Protein AF-A0A392MHX5-F1 (afdb_monomer)

Secondary structure (DSSP, 8-state):
----GGGTT---B-HHHH--TT--HHHHHHHHHHHHHTTT-SSSBPS-GGGGG--HHHHTHHHIIIIIIIIHHHHHHHHHHHHHHS---SS---SS-HHHHHHHHHHHHHHHHHHHHHHHHHHHHHHHS-TTTSHHHHHHHHHHSPPHHHHHHHHHHHHHHHHTT-HHHHHHHHHHHHHHHHHHHHHHHHHHHHHHHHHHHHHHHHHHHH--S-----TT---S--HHHHHHHHHHHHHHHHT------HHHHHHHHHHHHHHHT-TTSHHHHHHHHHHHHHHHSPP---------

Mean predicted aligned error: 12.17 Å

Structure (mmCIF, N/CA/C/O backbone):
data_AF-A0A392MHX5-F1
#
_entry.id   AF-A0A392MHX5-F1
#
loop_
_atom_site.group_PDB
_atom_site.id
_atom_site.type_symbol
_atom_site.label_atom_id
_atom_site.label_alt_id
_atom_site.label_comp_id
_atom_site.label_asym_id
_atom_site.label_entity_id
_atom_site.label_seq_id
_atom_site.pdbx_PDB_ins_code
_atom_site.Cartn_x
_atom_site.Cartn_y
_atom_site.Cartn_z
_atom_site.occupancy
_atom_site.B_iso_or_equiv
_atom_site.auth_seq_id
_atom_site.auth_comp_id
_atom_site.auth_asym_id
_atom_site.auth_atom_id
_atom_site.pdbx_PDB_model_num
ATOM 1 N N . GLY A 1 1 ? -2.468 -10.310 40.133 1.00 30.50 1 GLY A N 1
ATOM 2 C CA . GLY A 1 1 ? -1.639 -9.880 38.990 1.00 30.50 1 GLY A CA 1
ATOM 3 C C . GLY A 1 1 ? -2.484 -9.503 37.786 1.00 30.50 1 GLY A C 1
ATOM 4 O O . GLY A 1 1 ? -2.334 -10.107 36.738 1.00 30.50 1 GLY A O 1
ATOM 5 N N . LEU A 1 2 ? -3.347 -8.498 37.926 1.00 27.22 2 LEU A N 1
ATOM 6 C CA . LEU A 1 2 ? -4.253 -8.000 36.887 1.00 27.22 2 LEU A CA 1
ATOM 7 C C . LEU A 1 2 ? -4.206 -6.476 36.972 1.00 27.22 2 LEU A C 1
ATOM 9 O O . LEU A 1 2 ? -4.881 -5.934 37.829 1.00 27.22 2 LEU A O 1
ATOM 13 N N . LEU A 1 3 ? -3.332 -5.809 36.209 1.00 25.38 3 LEU A N 1
ATOM 14 C CA . LEU A 1 3 ? -3.319 -4.335 36.067 1.00 25.38 3 LEU A CA 1
ATOM 15 C C . LEU A 1 3 ? -2.379 -3.831 34.943 1.00 25.38 3 LEU A C 1
ATOM 17 O O . LEU A 1 3 ? -1.903 -2.700 34.974 1.00 25.38 3 LEU A O 1
ATOM 21 N N . THR A 1 4 ? -2.081 -4.642 33.921 1.00 27.50 4 THR A N 1
ATOM 22 C CA . THR A 1 4 ? -1.146 -4.251 32.838 1.00 27.50 4 THR A CA 1
ATOM 23 C C . THR A 1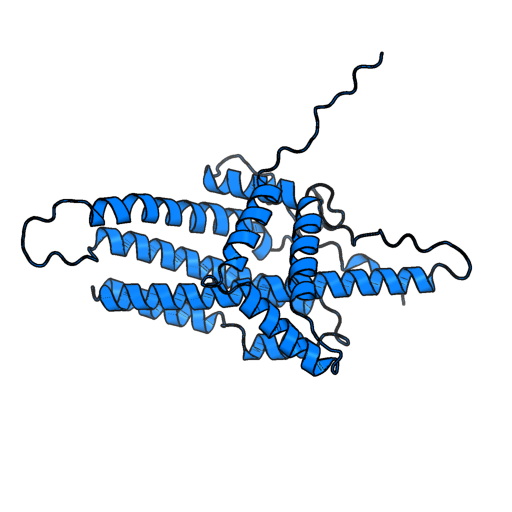 4 ? -1.797 -4.032 31.470 1.00 27.50 4 THR A C 1
ATOM 25 O O . THR A 1 4 ? -1.107 -3.678 30.514 1.00 27.50 4 THR A O 1
ATOM 28 N N . TRP A 1 5 ? -3.118 -4.168 31.353 1.00 32.34 5 TRP A N 1
ATOM 29 C CA . TRP A 1 5 ? -3.789 -4.193 30.051 1.00 32.34 5 TRP A CA 1
ATOM 30 C C . TRP A 1 5 ? -4.060 -2.846 29.345 1.00 32.34 5 TRP A C 1
ATOM 32 O O . TRP A 1 5 ? -4.065 -2.867 28.114 1.00 32.34 5 TRP A O 1
ATOM 42 N N . PRO A 1 6 ? -4.142 -1.655 29.984 1.00 28.89 6 PRO A N 1
ATOM 43 C CA . PRO A 1 6 ? -4.382 -0.428 29.216 1.00 28.89 6 PRO A CA 1
ATOM 44 C C . PRO A 1 6 ? -3.118 0.117 28.522 1.00 28.89 6 PRO A C 1
ATOM 46 O O . PRO A 1 6 ? -3.170 1.135 27.837 1.00 28.89 6 PRO A O 1
ATOM 49 N N . ARG A 1 7 ? -1.951 -0.534 28.667 1.00 31.14 7 ARG A N 1
ATOM 50 C CA . ARG A 1 7 ? -0.684 -0.038 28.094 1.00 31.14 7 ARG A CA 1
ATOM 51 C C . ARG A 1 7 ? -0.388 -0.513 26.666 1.00 31.14 7 ARG A C 1
ATOM 53 O O . ARG A 1 7 ? 0.523 0.036 26.057 1.00 31.14 7 ARG A O 1
ATOM 60 N N . ARG A 1 8 ? -1.126 -1.485 26.113 1.00 37.94 8 ARG A N 1
ATOM 61 C CA . ARG A 1 8 ? -0.806 -2.085 24.798 1.00 37.94 8 ARG A CA 1
ATOM 62 C C . ARG A 1 8 ? -1.340 -1.335 23.570 1.00 37.94 8 ARG A C 1
ATOM 64 O O . ARG A 1 8 ? -0.911 -1.654 22.470 1.00 37.94 8 ARG A O 1
ATOM 71 N N . PHE A 1 9 ? -2.196 -0.325 23.738 1.00 37.03 9 PHE A N 1
ATOM 72 C CA . PHE A 1 9 ? -2.794 0.414 22.612 1.00 37.03 9 PHE A CA 1
ATOM 73 C C . PHE A 1 9 ? -2.135 1.770 22.290 1.00 37.03 9 PHE A C 1
ATOM 75 O O . PHE A 1 9 ? -2.575 2.455 21.372 1.00 37.03 9 PHE A O 1
ATOM 82 N N . ARG A 1 10 ? -1.064 2.174 22.991 1.00 42.72 10 ARG A N 1
ATOM 83 C CA . ARG A 1 10 ? -0.258 3.340 22.577 1.00 42.72 10 ARG A CA 1
ATOM 84 C C . ARG A 1 10 ? 0.764 2.889 21.545 1.00 42.72 10 ARG A C 1
ATOM 86 O O . ARG A 1 10 ? 1.750 2.260 21.920 1.00 42.72 10 ARG A O 1
ATOM 93 N N . VAL A 1 11 ? 0.533 3.166 20.263 1.00 55.00 11 VAL A N 1
ATOM 94 C CA . VAL A 1 11 ? 1.430 2.678 19.210 1.00 55.00 11 VAL A CA 1
ATOM 95 C C . VAL A 1 11 ? 1.673 3.746 18.152 1.00 55.00 11 VAL A C 1
ATOM 97 O O . VAL A 1 11 ? 0.734 4.291 17.581 1.00 55.00 11 VAL A O 1
ATOM 100 N N . ALA A 1 12 ? 2.969 3.922 17.880 1.00 58.69 12 ALA A N 1
ATOM 101 C CA . ALA A 1 12 ? 3.628 4.667 16.811 1.00 58.69 12 ALA A CA 1
ATOM 102 C C . ALA A 1 12 ? 4.244 6.005 17.248 1.00 58.69 12 ALA A C 1
ATOM 104 O O . ALA A 1 12 ? 3.551 6.970 17.578 1.00 58.69 12 ALA A O 1
ATOM 105 N N . ASP A 1 13 ? 5.580 6.037 17.209 1.00 61.81 13 ASP A N 1
ATOM 106 C CA . ASP A 1 13 ? 6.353 7.272 17.164 1.00 61.81 13 ASP A CA 1
ATOM 107 C C . ASP A 1 13 ? 6.148 7.924 15.791 1.00 61.81 13 ASP A C 1
ATOM 109 O O . ASP A 1 13 ? 6.357 7.300 14.751 1.00 61.81 13 ASP A O 1
ATOM 113 N N . VAL A 1 14 ? 5.701 9.176 15.803 1.00 64.75 14 VAL A N 1
ATOM 114 C CA . VAL A 1 14 ? 5.417 9.977 14.606 1.00 64.75 14 VAL A CA 1
ATOM 115 C C . VAL A 1 14 ? 6.404 11.123 14.437 1.00 64.75 14 VAL A C 1
ATOM 117 O O . VAL A 1 14 ? 6.155 12.015 13.627 1.00 64.75 14 VAL A O 1
ATOM 120 N N . THR A 1 15 ? 7.490 11.140 15.215 1.00 68.38 15 THR A N 1
ATOM 121 C CA . THR A 1 15 ? 8.519 12.189 15.174 1.00 68.38 15 THR A CA 1
ATOM 122 C C . THR A 1 15 ? 9.009 12.407 13.750 1.00 68.38 15 THR A C 1
ATOM 124 O O . THR A 1 15 ? 9.141 13.550 13.317 1.00 68.38 15 THR A O 1
ATOM 127 N N . ASP A 1 16 ? 9.124 11.321 12.982 1.00 67.81 16 ASP A N 1
ATOM 128 C CA . ASP A 1 16 ? 9.460 11.355 11.567 1.00 67.81 16 ASP A CA 1
ATOM 129 C C . ASP A 1 16 ? 8.552 12.300 10.773 1.00 67.81 16 ASP A C 1
ATOM 131 O O . ASP A 1 16 ? 9.035 13.094 9.985 1.00 67.81 16 ASP A O 1
ATOM 135 N N . PHE A 1 17 ? 7.248 12.370 11.039 1.00 73.94 17 PHE A N 1
ATOM 136 C CA . PHE A 1 17 ? 6.361 13.283 10.307 1.00 73.94 17 PHE A CA 1
ATOM 137 C C . PHE A 1 17 ? 6.678 14.753 10.598 1.00 73.94 17 PHE A C 1
ATOM 139 O O . PHE A 1 17 ? 6.384 15.624 9.783 1.00 73.94 17 PHE A O 1
ATOM 146 N N . TYR A 1 18 ? 7.273 15.061 11.748 1.00 66.62 18 TYR A N 1
ATOM 147 C CA . TYR A 1 18 ? 7.578 16.426 12.168 1.00 66.62 18 TYR A CA 1
ATOM 148 C C . TYR A 1 18 ? 8.952 16.926 11.719 1.00 66.62 18 TYR A C 1
ATOM 150 O O . TYR A 1 18 ? 9.144 18.139 11.718 1.00 66.62 18 TYR A O 1
ATOM 158 N N . LEU A 1 19 ? 9.836 16.043 11.252 1.00 64.94 19 LEU A N 1
ATOM 159 C CA . LEU A 1 19 ? 11.127 16.412 10.672 1.00 64.94 19 LEU A CA 1
ATOM 160 C C . LEU A 1 19 ? 10.938 17.001 9.263 1.00 64.94 19 LEU A C 1
ATOM 162 O O . LEU A 1 19 ? 10.301 16.387 8.401 1.00 64.94 19 LEU A O 1
ATOM 166 N N . THR A 1 20 ? 11.464 18.207 9.036 1.00 61.56 20 THR A N 1
ATOM 167 C CA . THR A 1 20 ? 11.392 18.923 7.744 1.00 61.56 20 THR A CA 1
ATOM 168 C C . THR A 1 20 ? 12.753 19.237 7.144 1.00 61.56 20 THR A C 1
ATOM 170 O O . THR A 1 20 ? 12.862 19.373 5.927 1.00 61.56 20 THR A O 1
ATOM 173 N N . ASP A 1 21 ? 13.787 19.332 7.971 1.00 53.12 21 ASP A N 1
ATOM 174 C CA . ASP A 1 21 ? 15.109 19.753 7.529 1.00 53.12 21 ASP A CA 1
ATOM 175 C C . ASP A 1 21 ? 15.759 18.566 6.803 1.00 53.12 21 ASP A C 1
ATOM 177 O O . ASP A 1 21 ? 15.853 17.486 7.381 1.00 53.12 21 ASP A O 1
ATOM 181 N N . SER A 1 22 ? 16.151 18.747 5.532 1.00 61.12 22 SER A N 1
ATOM 182 C CA . SER A 1 22 ? 16.725 17.758 4.581 1.00 61.12 22 SER A CA 1
ATOM 183 C C . SER A 1 22 ? 15.783 16.897 3.717 1.00 61.12 22 SER A C 1
ATOM 185 O O . SER A 1 22 ? 16.266 16.034 2.988 1.00 61.12 22 SER A O 1
ATOM 187 N N . ARG A 1 23 ? 14.466 17.142 3.709 1.00 73.12 23 ARG A N 1
ATOM 188 C CA . ARG A 1 23 ? 13.509 16.306 2.949 1.00 73.12 23 ARG A CA 1
ATOM 189 C C . ARG A 1 23 ? 13.112 16.841 1.583 1.00 73.12 23 ARG A C 1
ATOM 191 O O . ARG A 1 23 ? 13.046 18.054 1.377 1.00 73.12 23 ARG A O 1
ATOM 198 N N . SER A 1 24 ? 12.758 15.929 0.674 1.00 80.56 24 SER A N 1
ATOM 199 C CA . SER A 1 24 ? 12.209 16.304 -0.633 1.00 80.56 24 SER A CA 1
ATOM 200 C C . SER A 1 24 ? 10.820 16.944 -0.505 1.00 80.56 24 SER A C 1
ATOM 202 O O . SER A 1 24 ? 10.101 16.761 0.484 1.00 80.56 24 SER A O 1
ATOM 204 N N . LYS A 1 25 ? 10.395 17.696 -1.529 1.00 85.19 25 LYS A N 1
ATOM 205 C CA . LYS A 1 25 ? 9.062 18.326 -1.565 1.00 85.19 25 LYS A CA 1
ATOM 206 C C . LYS A 1 25 ? 7.946 17.282 -1.436 1.00 85.19 25 LYS A C 1
ATOM 208 O O . LYS A 1 25 ? 6.921 17.530 -0.799 1.00 85.19 25 LYS A O 1
ATOM 213 N N . GLU A 1 26 ? 8.142 16.118 -2.040 1.00 87.81 26 GLU A N 1
ATOM 214 C CA . GLU A 1 26 ? 7.234 14.979 -2.021 1.00 87.81 26 GLU A CA 1
ATOM 215 C C . GLU A 1 26 ? 7.124 14.379 -0.616 1.00 87.81 26 GLU A C 1
ATOM 217 O O . GLU A 1 26 ? 6.011 14.135 -0.146 1.00 87.81 26 GLU A O 1
ATOM 222 N N . GLU A 1 27 ? 8.251 14.201 0.074 1.00 84.50 27 GLU A N 1
ATOM 223 C CA . GLU A 1 27 ? 8.299 13.741 1.464 1.00 84.50 27 GLU A CA 1
ATOM 224 C C . GLU A 1 27 ? 7.620 14.730 2.416 1.00 84.50 27 GLU A C 1
ATOM 226 O O . GLU A 1 27 ? 6.772 14.333 3.217 1.00 84.50 27 GLU A O 1
ATOM 231 N N . VAL A 1 28 ? 7.903 16.031 2.282 1.00 84.81 28 VAL A N 1
ATOM 232 C CA . VAL A 1 28 ? 7.230 17.085 3.062 1.00 84.81 28 VAL A CA 1
ATOM 233 C C . VAL A 1 28 ? 5.715 17.050 2.837 1.00 84.81 28 VAL A C 1
ATOM 235 O O . VAL A 1 28 ? 4.941 17.164 3.791 1.00 84.81 28 VAL A O 1
ATOM 238 N N . GLY A 1 29 ? 5.276 16.837 1.592 1.00 85.12 29 GLY A N 1
ATOM 239 C CA . GLY A 1 29 ? 3.862 16.674 1.255 1.00 85.12 29 GLY A CA 1
ATOM 240 C C . GLY A 1 29 ? 3.220 15.471 1.952 1.00 85.12 29 GLY A C 1
ATOM 241 O O . GLY A 1 29 ? 2.156 15.605 2.557 1.00 85.12 29 GLY A O 1
ATOM 242 N N . VAL A 1 30 ? 3.875 14.305 1.929 1.00 86.00 30 VAL A N 1
ATOM 243 C CA . VAL A 1 30 ? 3.393 13.100 2.629 1.00 86.00 30 VAL A CA 1
ATOM 244 C C . VAL A 1 30 ? 3.328 13.320 4.136 1.00 86.00 30 VAL A C 1
ATOM 246 O O . VAL A 1 30 ? 2.301 13.030 4.752 1.00 86.00 30 VAL A O 1
ATOM 249 N N . ALA A 1 31 ? 4.376 13.888 4.726 1.00 85.06 31 ALA A N 1
ATOM 250 C CA . ALA A 1 31 ? 4.422 14.199 6.147 1.00 85.06 31 ALA A CA 1
ATOM 251 C C . ALA A 1 31 ? 3.285 15.153 6.560 1.00 85.06 31 ALA A C 1
ATOM 253 O O . ALA A 1 31 ? 2.642 14.951 7.594 1.00 85.06 31 ALA A O 1
ATOM 254 N N . ALA A 1 32 ? 2.971 16.157 5.733 1.00 85.06 32 ALA A N 1
ATOM 255 C CA . ALA A 1 32 ? 1.848 17.064 5.963 1.00 85.06 32 ALA A CA 1
ATOM 256 C C . ALA A 1 32 ? 0.492 16.336 5.948 1.00 85.06 32 ALA A C 1
ATOM 258 O O . ALA A 1 32 ? -0.339 16.573 6.832 1.00 85.06 32 ALA A O 1
ATOM 259 N N . TYR A 1 33 ? 0.274 15.411 5.006 1.00 87.81 33 TYR A N 1
ATOM 260 C CA . TYR A 1 33 ? -0.939 14.589 4.997 1.00 87.81 33 TYR A CA 1
ATOM 261 C C . TYR A 1 33 ? -1.035 13.702 6.242 1.00 87.81 33 TYR A C 1
ATOM 263 O O . TYR A 1 33 ? -2.089 13.669 6.876 1.00 87.81 33 TYR A O 1
ATOM 271 N N . MET A 1 34 ? 0.060 13.055 6.653 1.00 87.06 34 MET A N 1
ATOM 272 C CA . MET A 1 34 ? 0.083 12.210 7.854 1.00 87.06 34 MET A CA 1
ATOM 273 C C . MET A 1 34 ? -0.230 13.009 9.127 1.00 87.06 34 MET A C 1
ATOM 275 O O . MET A 1 34 ? -1.070 12.587 9.925 1.00 87.06 34 MET A O 1
ATOM 279 N N . LYS A 1 35 ? 0.340 14.215 9.283 1.00 85.25 35 LYS A N 1
ATOM 280 C CA . LYS A 1 35 ? -0.001 15.132 10.392 1.00 85.25 35 LYS A CA 1
ATOM 281 C C . LYS A 1 35 ? -1.490 15.440 10.445 1.00 85.25 35 LYS A C 1
ATOM 283 O O . LYS A 1 35 ? -2.076 15.486 11.524 1.00 85.25 35 LYS A O 1
ATOM 288 N N . LYS A 1 36 ? -2.101 15.679 9.286 1.00 86.75 36 LYS A N 1
ATOM 289 C CA . LYS A 1 36 ? -3.520 16.015 9.197 1.00 86.75 36 LYS A CA 1
ATOM 290 C C . LYS A 1 36 ? -4.412 14.816 9.506 1.00 86.75 36 LYS A C 1
ATOM 292 O O . LYS A 1 36 ? -5.393 14.962 10.233 1.00 86.75 36 LYS A O 1
ATOM 297 N N . LEU A 1 37 ? -4.056 13.636 9.001 1.00 87.25 37 LEU A N 1
ATOM 298 C CA . LEU A 1 37 ? -4.772 12.391 9.274 1.00 87.25 37 LEU A CA 1
ATOM 299 C C . LEU A 1 37 ? -4.792 12.070 10.770 1.00 87.25 37 LEU A C 1
ATOM 301 O O . LEU A 1 37 ? -5.848 11.756 11.317 1.00 87.25 37 LEU A O 1
ATOM 305 N N . LEU A 1 38 ? -3.643 12.224 11.427 1.00 85.31 38 LEU A N 1
ATOM 306 C CA . LEU A 1 38 ? -3.435 11.893 12.837 1.00 85.31 38 LEU A CA 1
ATOM 307 C C . LEU A 1 38 ? -3.711 13.059 13.796 1.00 85.31 38 LEU A C 1
ATOM 309 O O . LEU A 1 38 ? -3.481 12.941 15.002 1.00 85.31 38 LEU A O 1
ATOM 313 N N . ASN A 1 39 ? -4.210 14.187 13.290 1.00 84.94 39 ASN A N 1
ATOM 314 C CA . ASN A 1 39 ? -4.496 15.354 14.111 1.00 84.94 39 ASN A CA 1
ATOM 315 C C . ASN A 1 39 ? -5.494 15.006 15.229 1.00 84.94 39 ASN A C 1
ATOM 317 O O . ASN A 1 39 ? -6.545 14.430 14.958 1.00 84.94 39 ASN A O 1
ATOM 321 N N . ASN A 1 40 ? -5.174 15.388 16.468 1.00 82.81 40 ASN A N 1
ATOM 322 C CA . ASN A 1 40 ? -5.923 15.064 17.692 1.00 82.81 40 ASN A CA 1
ATOM 323 C C . ASN A 1 40 ? -6.032 13.565 18.044 1.00 82.81 40 ASN A C 1
ATOM 325 O O . ASN A 1 40 ? -6.815 13.212 18.925 1.00 82.81 40 ASN A O 1
ATOM 329 N N . SER A 1 41 ? -5.239 12.693 17.413 1.00 80.88 41 SER A N 1
ATOM 330 C CA . SER A 1 41 ? -5.166 11.283 17.806 1.00 80.88 41 SER A CA 1
ATOM 331 C C . SER A 1 41 ? -4.586 11.142 19.216 1.00 80.88 41 SER A C 1
ATOM 333 O O . SER A 1 41 ? -3.547 11.726 19.528 1.00 80.88 41 SER A O 1
ATOM 335 N N . LYS A 1 42 ? -5.244 10.341 20.056 1.00 76.12 42 LYS A N 1
ATOM 336 C CA . LYS A 1 42 ? -4.775 9.937 21.393 1.00 76.12 42 LYS A CA 1
ATOM 337 C C . LYS A 1 42 ? -3.912 8.672 21.352 1.00 76.12 42 LYS A C 1
ATOM 339 O O . LYS A 1 42 ? -3.280 8.338 22.349 1.00 76.12 42 LYS A O 1
ATOM 344 N N . LEU A 1 43 ? -3.897 7.974 20.215 1.00 71.31 43 LEU A N 1
ATOM 345 C CA . LEU A 1 43 ? -3.129 6.741 20.009 1.00 71.31 43 LEU A CA 1
ATOM 346 C C . LEU A 1 43 ? -1.665 7.010 19.626 1.00 71.31 43 LEU A C 1
ATOM 348 O O . LEU A 1 43 ? -0.839 6.103 19.669 1.00 71.31 43 LEU A O 1
ATOM 352 N N . VAL A 1 44 ? -1.348 8.261 19.284 1.00 66.56 44 VAL A N 1
ATOM 353 C CA . VAL A 1 44 ? -0.030 8.707 18.829 1.00 66.56 44 VAL A CA 1
ATOM 354 C C . VAL A 1 44 ? 0.776 9.273 19.996 1.00 66.56 44 VAL A C 1
ATOM 356 O O . VAL A 1 44 ? 0.293 10.138 20.729 1.00 66.56 44 VAL A O 1
ATOM 359 N N . VAL A 1 45 ? 2.030 8.841 20.138 1.00 62.31 45 VAL A N 1
ATOM 360 C CA . VAL A 1 45 ? 2.959 9.404 21.126 1.00 62.31 45 VAL A CA 1
ATOM 361 C C . VAL A 1 45 ? 3.762 10.526 20.468 1.00 62.31 45 VAL A C 1
ATOM 363 O O . VAL A 1 45 ? 4.404 10.319 19.442 1.00 62.31 45 VAL A O 1
ATOM 366 N N . LYS A 1 46 ? 3.723 11.729 21.053 1.00 55.16 46 LYS A N 1
ATOM 367 C CA . LYS A 1 46 ? 4.547 12.873 20.635 1.00 55.16 46 LYS A CA 1
ATOM 368 C C . LYS A 1 46 ? 5.715 13.022 21.609 1.00 55.16 46 LYS A C 1
ATOM 370 O O . LYS A 1 46 ? 5.465 13.140 22.803 1.00 55.16 46 LYS A O 1
ATOM 375 N N . ASN A 1 47 ? 6.948 13.040 21.100 1.00 51.88 47 ASN A N 1
ATOM 376 C CA . ASN A 1 47 ? 8.169 13.426 21.821 1.00 51.88 47 ASN A CA 1
ATOM 377 C C . ASN A 1 47 ? 8.313 12.815 23.234 1.00 51.88 47 ASN A C 1
ATOM 379 O O . ASN A 1 47 ? 8.273 13.538 24.227 1.00 51.88 47 ASN A O 1
ATOM 383 N N . SER A 1 48 ? 8.500 11.497 23.346 1.00 42.50 48 SER A N 1
ATOM 384 C CA . SER A 1 48 ? 8.799 10.856 24.641 1.00 42.50 48 SER A CA 1
ATOM 385 C C . SER A 1 48 ? 10.119 10.083 24.594 1.00 42.50 48 SER A C 1
ATOM 387 O O . SER A 1 48 ? 10.452 9.521 23.558 1.00 42.50 48 SER A O 1
ATOM 389 N N . CYS A 1 49 ? 10.838 9.977 25.718 1.00 38.59 49 CYS A N 1
ATOM 390 C CA . CYS A 1 49 ? 11.979 9.053 25.867 1.00 38.59 49 CYS A CA 1
ATOM 391 C C . CYS A 1 49 ? 11.604 7.571 25.619 1.00 38.59 49 CYS A C 1
ATOM 393 O O . CYS A 1 49 ? 12.477 6.741 25.365 1.00 38.59 49 CYS A O 1
ATOM 395 N N . GLU A 1 50 ? 10.309 7.227 25.652 1.00 40.72 50 GLU A N 1
ATOM 396 C CA . GLU A 1 50 ? 9.779 5.904 25.286 1.00 40.72 50 GLU A CA 1
ATOM 397 C C . GLU A 1 50 ? 9.721 5.686 23.755 1.00 40.72 50 GLU A C 1
ATOM 399 O O . GLU A 1 50 ? 9.488 4.565 23.302 1.00 40.72 50 GLU A O 1
ATOM 404 N N . ALA A 1 51 ? 10.011 6.720 22.948 1.00 44.41 51 ALA A N 1
ATOM 405 C CA . ALA A 1 51 ? 10.173 6.650 21.489 1.00 44.41 51 ALA A CA 1
ATOM 406 C C . ALA A 1 51 ? 11.387 5.813 21.038 1.00 44.41 51 ALA A C 1
ATOM 408 O O . ALA A 1 51 ? 11.531 5.509 19.859 1.00 44.41 51 ALA A O 1
ATOM 409 N N . SER A 1 52 ? 12.231 5.355 21.969 1.00 40.72 52 SER A N 1
ATOM 410 C CA . SER A 1 52 ? 13.380 4.476 21.691 1.00 40.72 52 SER A CA 1
ATOM 411 C C . SER A 1 52 ? 13.012 3.081 21.149 1.00 40.72 52 SER A C 1
ATOM 413 O O . SER A 1 52 ? 13.898 2.295 20.822 1.00 40.72 52 SER A O 1
ATOM 415 N N . LYS A 1 53 ? 11.715 2.771 21.000 1.00 47.88 53 LYS A N 1
ATOM 416 C CA . LYS A 1 53 ? 11.197 1.614 20.244 1.00 47.88 53 LYS A CA 1
ATOM 417 C C . LYS A 1 53 ? 10.307 2.043 19.071 1.00 47.88 53 LYS A C 1
ATOM 419 O O . LYS A 1 53 ? 9.272 1.419 18.823 1.00 47.88 53 LYS A O 1
ATOM 424 N N . ALA A 1 54 ? 10.672 3.125 18.384 1.00 52.56 54 ALA A N 1
ATOM 425 C CA . ALA A 1 54 ? 10.016 3.542 17.154 1.00 52.56 54 ALA A CA 1
ATOM 426 C C . ALA A 1 54 ? 9.969 2.369 16.164 1.00 52.56 54 ALA A C 1
ATOM 428 O O . ALA A 1 54 ? 10.966 1.695 15.900 1.00 52.56 54 ALA A O 1
ATOM 429 N N . ASP A 1 55 ? 8.775 2.084 15.658 1.00 62.41 55 ASP A N 1
ATOM 430 C CA . ASP A 1 55 ? 8.594 1.049 14.656 1.00 62.41 55 ASP A CA 1
ATOM 431 C C . ASP A 1 55 ? 9.195 1.532 13.332 1.00 62.41 55 ASP A C 1
ATOM 433 O O . ASP A 1 55 ? 8.654 2.444 12.704 1.00 62.41 55 ASP A O 1
ATOM 437 N N . ALA A 1 56 ? 10.298 0.917 12.898 1.00 63.19 56 ALA A N 1
ATOM 438 C CA . ALA A 1 56 ? 10.962 1.239 11.634 1.00 63.19 56 ALA A CA 1
ATOM 439 C C . ALA A 1 56 ? 9.996 1.217 10.430 1.00 63.19 56 ALA A C 1
ATOM 441 O O . ALA A 1 56 ? 10.174 1.961 9.468 1.00 63.19 56 ALA A O 1
ATOM 442 N N . THR A 1 57 ? 8.924 0.421 10.497 1.00 63.91 57 THR A N 1
ATOM 443 C CA . THR A 1 57 ? 7.907 0.341 9.437 1.00 63.91 57 THR A CA 1
ATOM 444 C C . THR A 1 57 ? 6.991 1.569 9.370 1.00 63.91 57 THR A C 1
ATOM 446 O O . THR A 1 57 ? 6.418 1.846 8.311 1.00 63.91 57 THR A O 1
ATOM 449 N N . VAL A 1 58 ? 6.872 2.317 10.475 1.00 65.69 58 VAL A N 1
ATOM 450 C CA . VAL A 1 58 ? 6.158 3.600 10.563 1.00 65.69 58 VAL A CA 1
ATOM 451 C C . VAL A 1 58 ? 7.077 4.757 10.177 1.00 65.69 58 VAL A C 1
ATOM 453 O O . VAL A 1 58 ? 6.648 5.641 9.437 1.00 65.69 58 VAL A O 1
ATOM 456 N N . LEU A 1 59 ? 8.342 4.726 10.611 1.00 65.62 59 LEU A N 1
ATOM 457 C CA . LEU A 1 59 ? 9.342 5.739 10.245 1.00 65.62 59 LEU A CA 1
ATOM 458 C C . LEU A 1 59 ? 9.526 5.825 8.721 1.00 65.62 59 LEU A C 1
ATOM 460 O O . LEU A 1 59 ? 9.590 6.910 8.159 1.00 65.62 59 LEU A O 1
ATOM 464 N N . ASN A 1 60 ? 9.485 4.689 8.022 1.00 75.06 60 ASN A N 1
ATOM 465 C CA . ASN A 1 60 ? 9.677 4.660 6.571 1.00 75.06 60 ASN A CA 1
ATOM 466 C C . ASN A 1 60 ? 8.463 5.138 5.753 1.00 75.06 60 ASN A C 1
ATOM 468 O O . ASN A 1 60 ? 8.545 5.179 4.526 1.00 75.06 60 ASN A O 1
ATOM 472 N N . ILE A 1 61 ? 7.329 5.495 6.372 1.00 80.38 61 ILE A N 1
ATOM 473 C CA . ILE A 1 61 ? 6.118 5.896 5.634 1.00 80.38 61 ILE A CA 1
ATOM 474 C C . ILE A 1 61 ? 6.380 7.130 4.766 1.00 80.38 61 ILE A C 1
ATOM 476 O O . ILE A 1 61 ? 5.957 7.142 3.607 1.00 80.38 61 ILE A O 1
ATOM 480 N N . VAL A 1 62 ? 7.069 8.142 5.306 1.00 80.06 62 VAL A N 1
ATOM 481 C CA . VAL A 1 62 ? 7.337 9.395 4.585 1.00 80.06 62 VAL A CA 1
ATOM 482 C C . VAL A 1 62 ? 8.239 9.143 3.387 1.00 80.06 62 VAL A C 1
ATOM 484 O O . VAL A 1 62 ? 7.874 9.517 2.275 1.00 80.06 62 VAL A O 1
ATOM 487 N N . THR A 1 63 ? 9.355 8.447 3.586 1.00 79.94 63 THR A N 1
ATOM 488 C CA . THR A 1 63 ? 10.311 8.155 2.514 1.00 79.94 63 THR A CA 1
ATOM 489 C C . THR A 1 63 ? 9.728 7.207 1.464 1.00 79.94 63 THR A C 1
ATOM 491 O O . THR A 1 63 ? 9.807 7.492 0.268 1.00 79.94 63 THR A O 1
ATOM 494 N N . ALA A 1 64 ? 9.042 6.131 1.869 1.00 77.44 64 ALA A N 1
ATOM 495 C CA . ALA A 1 64 ? 8.442 5.182 0.927 1.00 77.44 64 ALA A CA 1
ATOM 496 C C . ALA A 1 64 ? 7.335 5.825 0.068 1.00 77.44 64 ALA A C 1
ATOM 498 O O . ALA A 1 64 ? 7.275 5.615 -1.140 1.00 77.44 64 ALA A O 1
ATOM 499 N N . HIS A 1 65 ? 6.456 6.647 0.648 1.00 80.81 65 HIS A N 1
ATOM 500 C CA . HIS A 1 65 ? 5.363 7.251 -0.127 1.00 80.81 65 HIS A CA 1
ATOM 501 C C . HIS A 1 65 ? 5.771 8.555 -0.829 1.00 80.81 65 HIS A C 1
ATOM 503 O O . HIS A 1 65 ? 5.227 8.877 -1.886 1.00 80.81 65 HIS A O 1
ATOM 509 N N . GLY A 1 66 ? 6.694 9.322 -0.246 1.00 78.94 66 GLY A N 1
ATOM 510 C CA . GLY A 1 66 ? 7.168 10.599 -0.772 1.00 78.94 66 GLY A CA 1
ATOM 511 C C . GLY A 1 66 ? 8.203 10.396 -1.869 1.00 78.94 66 GLY A C 1
ATOM 512 O O . GLY A 1 66 ? 7.887 10.540 -3.050 1.00 78.94 66 GLY A O 1
ATOM 513 N N . MET A 1 67 ? 9.419 10.028 -1.467 1.00 73.06 67 MET A N 1
ATOM 514 C CA . MET A 1 67 ? 10.556 9.846 -2.371 1.00 73.06 67 MET A CA 1
ATOM 515 C C . MET A 1 67 ? 10.340 8.682 -3.342 1.00 73.06 67 MET A C 1
ATOM 517 O O . MET A 1 67 ? 10.635 8.793 -4.526 1.00 73.06 67 MET A O 1
ATOM 521 N N . MET A 1 68 ? 9.815 7.550 -2.874 1.00 70.69 68 MET A N 1
ATOM 522 C CA . MET A 1 68 ? 9.778 6.363 -3.733 1.00 70.69 68 MET A CA 1
ATOM 523 C C . MET A 1 68 ? 8.536 6.285 -4.624 1.00 70.69 68 MET A C 1
ATOM 525 O O . MET A 1 68 ? 8.662 5.952 -5.796 1.00 70.69 68 MET A O 1
ATOM 529 N N . MET A 1 69 ? 7.348 6.645 -4.133 1.00 79.62 69 MET A N 1
ATOM 530 C CA . MET A 1 69 ? 6.127 6.549 -4.948 1.00 79.62 69 MET A CA 1
ATOM 531 C C . MET A 1 69 ? 5.763 7.852 -5.657 1.00 79.62 69 MET A C 1
ATOM 533 O O . MET A 1 69 ? 5.633 7.869 -6.879 1.00 79.62 69 MET A O 1
ATOM 537 N N . ARG A 1 70 ? 5.582 8.958 -4.922 1.00 82.75 70 ARG A N 1
ATOM 538 C CA . ARG A 1 70 ? 5.113 10.219 -5.527 1.00 82.75 70 ARG A CA 1
ATOM 539 C C . ARG A 1 70 ? 6.117 10.808 -6.507 1.00 82.75 70 ARG A C 1
ATOM 541 O O . ARG A 1 70 ? 5.701 11.299 -7.552 1.00 82.75 70 ARG A O 1
ATOM 548 N N . GLU A 1 71 ? 7.403 10.776 -6.181 1.00 84.62 71 GLU A N 1
ATOM 549 C CA . GLU A 1 71 ? 8.448 11.290 -7.068 1.00 84.62 71 GLU A CA 1
ATOM 550 C C . GLU A 1 71 ? 8.558 10.444 -8.345 1.00 84.62 71 GLU A C 1
ATOM 552 O O . GLU A 1 71 ? 8.453 10.981 -9.446 1.00 84.62 71 GLU A O 1
ATOM 557 N N . LYS A 1 72 ? 8.680 9.113 -8.216 1.00 82.88 72 LYS A N 1
ATOM 558 C CA . LYS A 1 72 ? 8.860 8.219 -9.374 1.00 82.88 72 LYS A CA 1
ATOM 559 C C . LYS A 1 72 ? 7.623 8.150 -10.265 1.00 82.88 72 LYS A C 1
ATOM 561 O O . LYS A 1 72 ? 7.757 8.165 -11.484 1.00 82.88 72 LYS A O 1
ATOM 566 N N . ALA A 1 73 ? 6.421 8.198 -9.688 1.00 82.62 73 ALA A N 1
ATOM 567 C CA . ALA A 1 73 ? 5.193 8.316 -10.470 1.00 82.62 73 ALA A CA 1
ATOM 568 C C . ALA A 1 73 ? 5.146 9.625 -11.277 1.00 82.62 73 ALA A C 1
ATOM 570 O O . ALA A 1 73 ? 4.750 9.607 -12.438 1.00 82.62 73 ALA A O 1
ATOM 571 N N . LYS A 1 74 ? 5.575 10.760 -10.702 1.00 84.38 74 LYS A N 1
ATOM 572 C CA . LYS A 1 74 ? 5.648 12.036 -11.436 1.00 84.38 74 LYS A CA 1
ATOM 573 C C . LYS A 1 74 ? 6.657 11.987 -12.576 1.00 84.38 74 LYS A C 1
ATOM 575 O O . LYS A 1 74 ? 6.343 12.477 -13.655 1.00 84.38 74 LYS A O 1
ATOM 580 N N . LEU A 1 75 ? 7.835 11.404 -12.344 1.00 81.69 75 LEU A N 1
ATOM 581 C CA . LEU A 1 75 ? 8.858 11.248 -13.379 1.00 81.69 75 LEU A CA 1
ATOM 582 C C . LEU A 1 75 ? 8.318 10.423 -14.552 1.00 81.69 75 LEU A C 1
ATOM 584 O O . LEU A 1 75 ? 8.326 10.907 -15.684 1.00 81.69 75 LEU A O 1
ATOM 588 N N . LEU A 1 76 ? 7.720 9.261 -14.275 1.00 81.81 76 LEU A N 1
ATOM 589 C CA . LEU A 1 76 ? 7.070 8.433 -15.295 1.00 81.81 76 LEU A CA 1
ATOM 590 C C . LEU A 1 76 ? 5.956 9.181 -16.035 1.00 81.81 76 LEU A C 1
ATOM 592 O O . LEU A 1 76 ? 5.938 9.197 -17.264 1.00 81.81 76 LEU A O 1
ATOM 596 N N . HIS A 1 77 ? 5.063 9.858 -15.309 1.00 82.50 77 HIS A N 1
ATOM 597 C CA . HIS A 1 77 ? 3.984 10.643 -15.913 1.00 82.50 77 HIS A CA 1
ATOM 598 C C . HIS A 1 77 ? 4.478 11.819 -16.756 1.00 82.50 77 HIS A C 1
ATOM 600 O O . HIS A 1 77 ? 3.789 12.209 -17.692 1.00 82.50 77 HIS A O 1
ATOM 606 N N . SER A 1 78 ? 5.634 12.399 -16.438 1.00 80.56 78 SER A N 1
ATOM 607 C CA . SER A 1 78 ? 6.221 13.479 -17.236 1.00 80.56 78 SER A CA 1
ATOM 608 C C . SER A 1 78 ? 6.894 12.979 -18.514 1.00 80.56 78 SER A C 1
ATOM 610 O O . SER A 1 78 ? 6.937 13.709 -19.499 1.00 80.56 78 SER A O 1
ATOM 612 N N . ARG A 1 79 ? 7.395 11.738 -18.506 1.00 74.50 79 ARG A N 1
ATOM 613 C CA . ARG A 1 79 ? 8.223 11.173 -19.576 1.00 74.50 79 ARG A CA 1
ATOM 614 C C . ARG A 1 79 ? 7.414 10.363 -20.587 1.00 74.50 79 ARG A C 1
ATOM 616 O O . ARG A 1 79 ? 7.509 10.627 -21.779 1.00 74.50 79 ARG A O 1
ATOM 623 N N . ILE A 1 80 ? 6.532 9.475 -20.123 1.00 75.62 80 ILE A N 1
ATOM 624 C CA . ILE A 1 80 ? 5.746 8.586 -20.997 1.00 75.62 80 ILE A CA 1
ATOM 625 C C . ILE A 1 80 ? 4.933 9.361 -22.051 1.00 75.62 80 ILE A C 1
ATOM 627 O O . ILE A 1 80 ? 5.024 9.015 -23.224 1.00 75.62 80 ILE A O 1
ATOM 631 N N . PRO A 1 81 ? 4.175 10.428 -21.724 1.00 71.56 81 PRO A N 1
ATOM 632 C CA . PRO A 1 81 ? 3.422 11.161 -22.742 1.00 71.56 81 PRO A CA 1
ATOM 633 C C . PRO A 1 81 ? 4.312 11.892 -23.751 1.00 71.56 81 PRO A C 1
ATOM 635 O O . PRO A 1 81 ? 3.890 12.092 -24.883 1.00 71.56 81 PRO A O 1
ATOM 638 N N . VAL A 1 82 ? 5.517 12.314 -23.359 1.00 71.06 82 VAL A N 1
ATOM 639 C CA . VAL A 1 82 ? 6.471 12.975 -24.264 1.00 71.06 82 VAL A CA 1
ATOM 640 C C . VAL A 1 82 ? 7.040 11.963 -25.256 1.00 71.06 82 VAL A C 1
ATOM 642 O O . VAL A 1 82 ? 7.102 12.244 -26.451 1.00 71.06 82 VAL A O 1
ATOM 645 N N . ASP A 1 83 ? 7.373 10.764 -24.783 1.00 68.75 83 ASP A N 1
ATOM 646 C CA . ASP A 1 83 ? 7.869 9.679 -25.632 1.00 68.75 83 ASP A CA 1
ATOM 647 C C . ASP A 1 83 ? 6.762 9.124 -26.551 1.00 68.75 83 ASP A C 1
ATOM 649 O O . ASP A 1 83 ? 7.019 8.814 -27.709 1.00 68.75 83 ASP A O 1
ATOM 653 N N . LEU A 1 84 ? 5.505 9.083 -26.084 1.00 66.38 84 LEU A N 1
ATOM 654 C CA . LEU A 1 84 ? 4.344 8.679 -26.894 1.00 66.38 84 LEU A CA 1
ATOM 655 C C . LEU A 1 84 ? 3.947 9.704 -27.969 1.00 66.38 84 LEU A C 1
ATOM 657 O O . LEU A 1 84 ? 3.384 9.315 -28.988 1.00 66.38 84 LEU A O 1
ATOM 661 N N . ASN A 1 85 ? 4.184 10.999 -27.731 1.00 67.06 85 ASN A N 1
ATOM 662 C CA . ASN A 1 85 ? 3.774 12.087 -28.630 1.00 67.06 85 ASN A CA 1
ATOM 663 C C . ASN A 1 85 ? 4.929 12.682 -29.448 1.00 67.06 85 ASN A C 1
ATOM 665 O O . ASN A 1 85 ? 4.714 13.634 -30.197 1.00 67.06 85 ASN A O 1
ATOM 669 N N . SER A 1 86 ? 6.155 12.184 -29.296 1.00 65.12 86 SER A N 1
ATOM 670 C CA . SER A 1 86 ? 7.254 12.598 -30.166 1.00 65.12 86 SER A CA 1
ATOM 671 C C . SER A 1 86 ? 7.115 11.895 -31.514 1.00 65.12 86 SER A C 1
ATOM 673 O O . SER A 1 86 ? 6.909 10.682 -31.572 1.00 65.12 86 SER A O 1
ATOM 675 N N . ASP A 1 87 ? 7.208 12.669 -32.599 1.00 52.25 87 ASP A N 1
ATOM 676 C CA . ASP A 1 87 ? 7.189 12.181 -33.980 1.00 52.25 87 ASP A CA 1
ATOM 677 C C . ASP A 1 87 ? 8.397 11.268 -34.221 1.00 52.25 87 ASP A C 1
ATOM 679 O O . ASP A 1 87 ? 9.457 11.684 -34.696 1.00 52.25 87 ASP A O 1
ATOM 683 N N . HIS A 1 88 ? 8.240 9.987 -33.903 1.00 56.25 88 HIS A N 1
ATOM 684 C CA . HIS A 1 88 ? 9.158 8.946 -34.332 1.00 56.25 88 HIS A CA 1
ATOM 685 C C . HIS A 1 88 ? 8.848 8.633 -35.799 1.00 56.25 88 HIS A C 1
ATOM 687 O O . HIS A 1 88 ? 8.319 7.581 -36.157 1.00 56.25 88 HIS A O 1
ATOM 693 N N . ASN A 1 89 ? 9.168 9.593 -36.668 1.00 46.53 89 ASN A N 1
ATOM 694 C CA . ASN A 1 89 ? 9.359 9.346 -38.086 1.00 46.53 89 ASN A CA 1
ATOM 695 C C . ASN A 1 89 ? 10.502 8.340 -38.220 1.00 46.53 89 ASN A C 1
ATOM 697 O O . ASN A 1 89 ? 11.659 8.736 -38.131 1.00 46.53 89 ASN A O 1
ATOM 701 N N . LEU A 1 90 ? 10.162 7.055 -38.359 1.00 44.31 90 LEU A N 1
ATOM 702 C CA . LEU A 1 90 ? 10.850 5.979 -39.088 1.00 44.31 90 LEU A CA 1
ATOM 703 C C . LEU A 1 90 ? 10.327 4.641 -38.543 1.00 44.31 90 LEU A C 1
ATOM 705 O O . LEU A 1 90 ? 10.333 4.388 -37.341 1.00 44.31 90 LEU A O 1
ATOM 709 N N . GLY A 1 91 ? 9.805 3.804 -39.441 1.00 42.59 91 GLY A N 1
ATOM 710 C CA . GLY A 1 91 ? 9.082 2.581 -39.102 1.00 42.59 91 GLY A CA 1
ATOM 711 C C . GLY A 1 91 ? 9.817 1.680 -38.103 1.00 42.59 91 GLY A C 1
ATOM 712 O O . GLY A 1 91 ? 10.990 1.372 -38.289 1.00 42.59 91 GLY A O 1
ATOM 713 N N . LYS A 1 92 ? 9.064 1.204 -37.102 1.00 49.34 92 LYS A N 1
ATOM 714 C CA . LYS A 1 92 ? 9.479 0.306 -36.004 1.00 49.34 92 LYS A CA 1
ATOM 715 C C . LYS A 1 92 ? 10.314 0.950 -34.885 1.00 49.34 92 LYS A C 1
ATOM 717 O O . LYS A 1 92 ? 11.311 0.377 -34.460 1.00 49.34 92 LYS A O 1
ATOM 722 N N . ALA A 1 93 ? 9.886 2.091 -34.351 1.00 49.91 93 ALA A N 1
ATOM 723 C CA . ALA A 1 93 ? 10.358 2.522 -33.035 1.00 49.91 93 ALA A CA 1
ATOM 724 C C . ALA A 1 93 ? 9.702 1.656 -31.940 1.00 49.91 93 ALA A C 1
ATOM 726 O O . ALA A 1 93 ? 8.475 1.603 -31.836 1.00 49.91 93 ALA A O 1
ATOM 727 N N . GLU A 1 94 ? 10.508 0.940 -31.154 1.00 60.00 94 GLU A N 1
ATOM 728 C CA . GLU A 1 94 ? 10.039 0.212 -29.973 1.00 60.00 94 GLU A CA 1
ATOM 729 C C . GLU A 1 94 ? 9.547 1.212 -28.919 1.00 60.00 94 GLU A C 1
ATOM 731 O O . GLU A 1 94 ? 10.290 2.066 -28.444 1.00 60.00 94 GLU A O 1
ATOM 736 N N . LEU A 1 95 ? 8.268 1.095 -28.558 1.00 61.75 95 LEU A N 1
ATOM 737 C CA . LEU A 1 95 ? 7.564 1.963 -27.604 1.00 61.75 95 LEU A CA 1
ATOM 738 C C . LEU A 1 95 ? 8.186 1.932 -26.189 1.00 61.75 95 LEU A C 1
ATOM 740 O O . LEU A 1 95 ? 7.971 2.835 -25.385 1.00 61.75 95 LEU A O 1
ATOM 744 N N . LEU A 1 96 ? 8.957 0.881 -25.893 1.00 71.25 96 LEU A N 1
ATOM 745 C CA . LEU A 1 96 ? 9.756 0.705 -24.685 1.00 71.25 96 LEU A CA 1
ATOM 746 C C . LEU A 1 96 ? 11.232 0.900 -25.040 1.00 71.25 96 LEU A C 1
ATOM 748 O O . LEU A 1 96 ? 11.908 -0.036 -25.457 1.00 71.25 96 LEU A O 1
ATOM 752 N N . ASN A 1 97 ? 11.718 2.128 -24.885 1.00 76.94 97 ASN A N 1
ATOM 753 C CA . ASN A 1 97 ? 13.132 2.452 -25.031 1.00 76.94 97 ASN A CA 1
ATOM 754 C C . ASN A 1 97 ? 13.856 2.395 -23.670 1.00 76.94 97 ASN A C 1
ATOM 756 O O . ASN A 1 97 ? 13.231 2.407 -22.607 1.00 76.94 97 ASN A O 1
ATOM 760 N N . GLU A 1 98 ? 15.191 2.363 -23.696 1.00 81.81 98 GLU A N 1
ATOM 761 C CA . GLU A 1 98 ? 16.012 2.282 -22.480 1.00 81.81 98 GLU A CA 1
ATOM 762 C C . GLU A 1 98 ? 15.686 3.388 -21.446 1.00 81.81 98 GLU A C 1
ATOM 764 O O . GLU A 1 98 ? 15.493 3.048 -20.279 1.00 81.81 98 GLU A O 1
ATOM 769 N N . PRO A 1 99 ? 15.539 4.684 -21.805 1.00 83.44 99 PRO A N 1
ATOM 770 C CA . PRO A 1 99 ? 15.131 5.717 -20.847 1.00 83.44 99 PRO A CA 1
ATOM 771 C C . PRO A 1 99 ? 13.817 5.429 -20.109 1.00 83.44 99 PRO A C 1
ATOM 773 O O . PRO A 1 99 ? 13.753 5.625 -18.894 1.00 83.44 99 PRO A O 1
ATOM 776 N N . VAL A 1 100 ? 12.778 4.956 -20.806 1.00 83.06 100 VAL A N 1
ATOM 777 C CA . VAL A 1 100 ? 11.500 4.570 -20.184 1.00 83.06 100 VAL A CA 1
ATOM 778 C C . VAL A 1 100 ? 11.700 3.364 -19.267 1.00 83.06 100 VAL A C 1
ATOM 780 O O . VAL A 1 100 ? 11.199 3.351 -18.140 1.00 83.06 100 VAL A O 1
ATOM 783 N N . CYS A 1 101 ? 12.478 2.373 -19.704 1.00 87.12 101 CYS A N 1
ATOM 784 C CA . CYS A 1 101 ? 12.777 1.188 -18.907 1.00 87.12 101 CYS A CA 1
ATOM 785 C C . CYS A 1 101 ? 13.584 1.509 -17.637 1.00 87.12 101 CYS A C 1
ATOM 787 O O . CYS A 1 101 ? 13.295 0.930 -16.591 1.00 87.12 101 CYS A O 1
ATOM 789 N N . CYS A 1 102 ? 14.506 2.475 -17.671 1.00 87.94 102 CYS A N 1
ATOM 790 C CA . CYS A 1 102 ? 15.210 2.981 -16.485 1.00 87.94 102 CYS A CA 1
ATOM 791 C C . CYS A 1 102 ? 14.245 3.557 -15.432 1.00 87.94 102 CYS A C 1
ATOM 793 O O . CYS A 1 102 ? 14.384 3.302 -14.229 1.00 87.94 102 CYS A O 1
ATOM 795 N N . GLU A 1 103 ? 13.245 4.330 -15.867 1.00 87.19 103 GLU A N 1
ATOM 796 C CA . GLU A 1 103 ? 12.236 4.895 -14.961 1.00 87.19 103 GLU A CA 1
ATOM 797 C C . GLU A 1 103 ? 11.302 3.808 -14.413 1.00 87.19 103 GLU A C 1
ATOM 799 O O . GLU A 1 103 ? 10.992 3.794 -13.219 1.00 87.19 103 GLU A O 1
ATOM 804 N N . LEU A 1 104 ? 10.894 2.851 -15.256 1.00 89.50 104 LEU A N 1
ATOM 805 C CA . LEU A 1 104 ? 10.108 1.690 -14.827 1.00 89.50 104 LEU A CA 1
ATOM 806 C C . LEU A 1 104 ? 10.877 0.833 -13.816 1.00 89.50 104 LEU A C 1
ATOM 808 O O . LEU A 1 104 ? 10.292 0.358 -12.846 1.00 89.50 104 LEU A O 1
ATOM 812 N N . PHE A 1 105 ? 12.190 0.684 -13.983 1.00 90.56 105 PHE A N 1
ATOM 813 C CA . PHE A 1 105 ? 13.038 -0.036 -13.035 1.00 90.56 105 PHE A CA 1
ATOM 814 C C . PHE A 1 105 ? 13.153 0.702 -11.692 1.00 90.56 105 PHE A C 1
ATOM 816 O O . PHE A 1 105 ? 13.074 0.102 -10.613 1.00 90.56 105 PHE A O 1
ATOM 823 N N . SER A 1 106 ? 13.253 2.031 -11.743 1.00 89.56 106 SER A N 1
ATOM 824 C CA . SER A 1 106 ? 13.199 2.879 -10.547 1.00 89.56 106 SER A CA 1
ATOM 825 C C . SER A 1 106 ? 11.860 2.731 -9.814 1.00 89.56 106 SER A C 1
ATOM 827 O O . SER A 1 10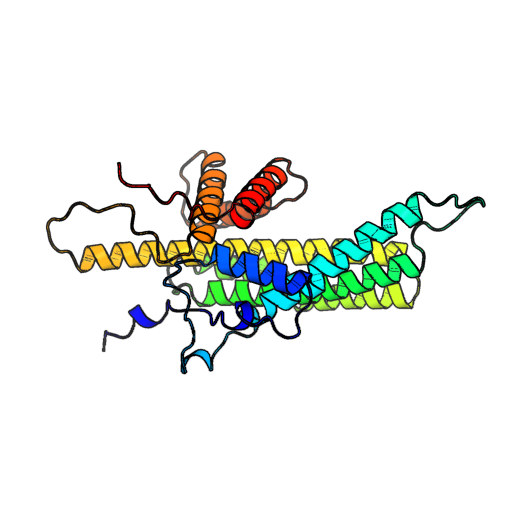6 ? 11.838 2.604 -8.587 1.00 89.56 106 SER A O 1
ATOM 829 N N . LEU A 1 107 ? 10.746 2.662 -10.553 1.00 88.62 107 LEU A N 1
ATOM 830 C CA . LEU A 1 107 ? 9.427 2.361 -9.995 1.00 88.62 107 LEU A CA 1
ATOM 831 C C . LEU A 1 107 ? 9.359 0.944 -9.407 1.00 88.62 107 LEU A C 1
ATOM 833 O O . LEU A 1 107 ? 8.800 0.772 -8.328 1.00 88.62 107 LEU A O 1
ATOM 837 N N . ALA A 1 108 ? 9.949 -0.059 -10.056 1.00 91.69 108 ALA A N 1
ATOM 838 C CA . ALA A 1 108 ? 10.002 -1.431 -9.547 1.00 91.69 108 ALA A CA 1
ATOM 839 C C . ALA A 1 108 ? 10.643 -1.495 -8.155 1.00 91.69 108 ALA A C 1
ATOM 841 O O . ALA A 1 108 ? 10.135 -2.139 -7.234 1.00 91.69 108 ALA A O 1
ATOM 842 N N . THR A 1 109 ? 11.747 -0.766 -7.991 1.00 90.56 109 THR A N 1
ATOM 843 C CA . THR A 1 109 ? 12.481 -0.678 -6.725 1.00 90.56 109 THR A CA 1
ATOM 844 C C . THR A 1 109 ? 11.624 -0.022 -5.642 1.00 90.56 109 THR A C 1
ATOM 846 O O . THR A 1 109 ? 11.540 -0.524 -4.518 1.00 90.56 109 THR A O 1
ATOM 849 N N . ALA A 1 110 ? 10.928 1.061 -5.996 1.00 89.19 110 ALA A N 1
ATOM 850 C CA . ALA A 1 110 ? 9.992 1.744 -5.110 1.00 89.19 110 ALA A CA 1
ATOM 851 C C . ALA A 1 110 ? 8.812 0.855 -4.686 1.00 89.19 110 ALA A C 1
ATOM 853 O O . ALA A 1 110 ? 8.486 0.775 -3.500 1.00 89.19 110 ALA A O 1
ATOM 854 N N . LEU A 1 111 ? 8.201 0.152 -5.644 1.00 90.88 111 LEU A N 1
ATOM 855 C CA . LEU A 1 111 ? 7.088 -0.767 -5.417 1.00 90.88 111 LEU A CA 1
ATOM 856 C C . LEU A 1 111 ? 7.483 -1.894 -4.468 1.00 90.88 111 LEU A C 1
ATOM 858 O O . LEU A 1 111 ? 6.753 -2.173 -3.516 1.00 90.88 111 LEU A O 1
ATOM 862 N N . ARG A 1 112 ? 8.658 -2.500 -4.675 1.00 91.50 112 ARG A N 1
ATOM 863 C CA . ARG A 1 112 ? 9.178 -3.531 -3.775 1.00 91.50 112 ARG A CA 1
ATOM 864 C C . ARG A 1 112 ? 9.278 -3.006 -2.343 1.00 91.50 112 ARG A C 1
ATOM 866 O O . ARG A 1 112 ? 8.727 -3.640 -1.446 1.00 91.50 112 ARG A O 1
ATOM 873 N N . LEU A 1 113 ? 9.921 -1.855 -2.118 1.00 87.75 113 LEU A N 1
ATOM 874 C CA . LEU A 1 113 ? 10.068 -1.319 -0.759 1.00 87.75 113 LEU A CA 1
ATOM 875 C C . LEU A 1 113 ? 8.710 -0.987 -0.126 1.00 87.75 113 LEU A C 1
ATOM 877 O O . LEU A 1 113 ? 8.488 -1.287 1.051 1.00 87.75 113 LEU A O 1
ATOM 881 N N . LEU A 1 114 ? 7.790 -0.402 -0.901 1.00 88.62 114 LEU A N 1
ATOM 882 C CA . LEU A 1 114 ? 6.425 -0.133 -0.452 1.00 88.62 114 LEU A CA 1
ATOM 883 C C . LEU A 1 114 ? 5.731 -1.424 -0.001 1.00 88.62 114 LEU A C 1
ATOM 885 O O . LEU A 1 114 ? 5.182 -1.461 1.101 1.00 88.62 114 LEU A O 1
ATOM 889 N N . GLY A 1 115 ? 5.795 -2.476 -0.822 1.00 91.19 115 GLY A N 1
ATOM 890 C CA . GLY A 1 115 ? 5.220 -3.784 -0.524 1.00 91.19 115 GLY A CA 1
ATOM 891 C C . GLY A 1 115 ? 5.797 -4.390 0.751 1.00 91.19 115 GLY A C 1
ATOM 892 O O . GLY A 1 115 ? 5.043 -4.807 1.624 1.00 91.19 115 GLY A O 1
ATOM 893 N N . GLN A 1 116 ? 7.119 -4.358 0.925 1.00 89.75 116 GLN A N 1
ATOM 894 C CA . GLN A 1 116 ? 7.776 -4.863 2.136 1.00 89.75 116 GLN A CA 1
ATOM 895 C C . GLN A 1 116 ? 7.345 -4.103 3.396 1.00 89.75 116 GLN A C 1
ATOM 897 O O . GLN A 1 116 ? 6.991 -4.712 4.410 1.00 89.75 116 GLN A O 1
ATOM 902 N N . CYS A 1 117 ? 7.323 -2.769 3.332 1.00 87.44 117 CYS A N 1
ATOM 903 C CA . CYS A 1 117 ? 6.889 -1.940 4.454 1.00 87.44 117 CYS A CA 1
ATOM 904 C C . CYS A 1 117 ? 5.412 -2.188 4.797 1.00 87.44 117 CYS A C 1
ATOM 906 O O . CYS A 1 117 ? 5.059 -2.302 5.970 1.00 87.44 117 CYS A O 1
ATOM 908 N N . SER A 1 118 ? 4.560 -2.292 3.777 1.00 89.88 118 SER A N 1
ATOM 909 C CA . SER A 1 118 ? 3.127 -2.545 3.928 1.00 89.88 118 SER A CA 1
ATOM 910 C C . SER A 1 118 ? 2.849 -3.930 4.516 1.00 89.88 118 SER A C 1
ATOM 912 O O . SER A 1 118 ? 2.113 -4.048 5.496 1.00 89.88 118 SER A O 1
ATOM 914 N N . PHE A 1 119 ? 3.535 -4.965 4.023 1.00 92.00 119 PHE A N 1
ATOM 915 C CA . PHE A 1 119 ? 3.448 -6.327 4.551 1.00 92.00 119 PHE A CA 1
ATOM 916 C C . PHE A 1 119 ? 3.827 -6.381 6.034 1.00 92.00 119 PHE A C 1
ATOM 918 O O . PHE A 1 119 ? 3.134 -7.002 6.843 1.00 92.00 119 PHE A O 1
ATOM 925 N N . ALA A 1 120 ? 4.912 -5.699 6.413 1.00 88.94 120 ALA A N 1
ATOM 926 C CA . ALA A 1 120 ? 5.367 -5.655 7.795 1.00 88.94 120 ALA A CA 1
ATOM 927 C C . ALA A 1 120 ? 4.341 -4.975 8.721 1.00 88.94 120 ALA A C 1
ATOM 929 O O . ALA A 1 120 ? 4.067 -5.501 9.805 1.00 88.94 120 ALA A O 1
ATOM 930 N N . ARG A 1 121 ? 3.721 -3.868 8.282 1.00 88.44 121 ARG A N 1
ATOM 931 C CA . ARG A 1 121 ? 2.636 -3.200 9.024 1.00 88.44 121 ARG A CA 1
ATOM 932 C C . ARG A 1 121 ? 1.393 -4.080 9.127 1.00 88.44 121 ARG A C 1
ATOM 934 O O . ARG A 1 121 ? 0.868 -4.241 10.227 1.00 88.44 121 ARG A O 1
ATOM 941 N N . ALA A 1 122 ? 0.981 -4.724 8.035 1.00 89.75 122 ALA A N 1
ATOM 942 C CA . ALA A 1 122 ? -0.164 -5.633 8.029 1.00 89.75 122 ALA A CA 1
ATOM 943 C C . ALA A 1 122 ? 0.019 -6.788 9.025 1.00 89.75 122 ALA A C 1
ATOM 945 O O . ALA A 1 122 ? -0.832 -7.040 9.881 1.00 89.75 122 ALA A O 1
ATOM 946 N N . ARG A 1 123 ? 1.188 -7.438 8.987 1.00 88.44 123 ARG A N 1
ATOM 947 C CA . ARG A 1 123 ? 1.539 -8.510 9.926 1.00 88.44 123 ARG A CA 1
ATOM 948 C C . ARG A 1 123 ? 1.530 -8.017 11.372 1.00 88.44 123 ARG A C 1
ATOM 950 O O . ARG A 1 123 ? 1.038 -8.714 12.255 1.00 88.44 123 ARG A O 1
ATOM 957 N N . ARG A 1 124 ? 2.063 -6.822 11.634 1.00 84.69 124 ARG A N 1
ATOM 958 C CA . ARG A 1 124 ? 2.104 -6.246 12.984 1.00 84.69 124 ARG A CA 1
ATOM 959 C C . ARG A 1 124 ? 0.715 -5.921 13.529 1.00 84.69 124 ARG A C 1
ATOM 961 O O . ARG A 1 124 ? 0.470 -6.171 14.711 1.00 84.69 124 ARG A O 1
ATOM 968 N N . ASN A 1 125 ? -0.177 -5.405 12.684 1.00 86.00 125 ASN A N 1
ATOM 969 C CA . ASN A 1 125 ? -1.571 -5.168 13.048 1.00 86.00 125 ASN A CA 1
ATOM 970 C C . ASN A 1 125 ? -2.220 -6.469 13.527 1.00 86.00 125 ASN A C 1
ATOM 972 O O . ASN A 1 125 ? -2.766 -6.509 14.625 1.00 86.00 125 ASN A O 1
ATOM 976 N N . LEU A 1 126 ? -2.065 -7.554 12.760 1.00 85.00 126 LEU A N 1
ATOM 977 C CA . LEU A 1 126 ? -2.612 -8.870 13.107 1.00 85.00 126 LEU A CA 1
ATOM 978 C C . LEU A 1 126 ? -2.027 -9.432 14.408 1.00 85.00 126 LEU A C 1
ATOM 980 O O . LEU A 1 126 ? -2.770 -9.952 15.231 1.00 85.00 126 LEU A O 1
ATOM 984 N N . LEU A 1 127 ? -0.719 -9.278 14.638 1.00 83.06 127 LEU A N 1
ATOM 985 C CA . LEU A 1 127 ? -0.073 -9.708 15.888 1.00 83.06 127 LEU A CA 1
ATOM 986 C C . LEU A 1 127 ? -0.544 -8.922 17.121 1.00 83.06 127 LEU A C 1
ATOM 988 O O . LEU A 1 127 ? -0.380 -9.388 18.247 1.00 83.06 127 LEU A O 1
ATOM 992 N N . SER A 1 128 ? -1.082 -7.718 16.917 1.00 77.56 128 SER A N 1
ATOM 993 C CA . SER A 1 128 ? -1.579 -6.848 17.988 1.00 77.56 128 SER A CA 1
ATOM 994 C C . SER A 1 128 ? -3.038 -7.139 18.354 1.00 77.56 128 SER A C 1
ATOM 996 O O . SER A 1 128 ? -3.501 -6.714 19.413 1.00 77.56 128 SER A O 1
ATOM 998 N N . ILE A 1 129 ? -3.755 -7.885 17.514 1.00 75.31 129 ILE A N 1
ATOM 999 C CA . ILE A 1 129 ? -5.103 -8.367 17.798 1.00 75.31 129 ILE A CA 1
ATOM 1000 C C . ILE A 1 129 ? -4.990 -9.557 18.765 1.00 75.31 129 ILE A C 1
ATOM 1002 O O . ILE A 1 129 ? -4.298 -10.535 18.491 1.00 75.31 129 ILE A O 1
ATOM 1006 N N . GLY A 1 130 ? -5.638 -9.457 19.932 1.00 60.78 130 GLY A N 1
ATOM 1007 C CA . GLY A 1 130 ? -5.680 -10.530 20.934 1.00 60.78 130 GLY A CA 1
ATOM 1008 C C . GLY A 1 130 ? -6.247 -11.838 20.364 1.00 60.78 130 GLY A C 1
ATOM 1009 O O . GLY A 1 130 ? -7.087 -11.819 19.467 1.00 60.78 130 GLY A O 1
ATOM 1010 N N . SER A 1 131 ? -5.772 -12.971 20.884 1.00 53.28 131 SER A N 1
ATOM 1011 C CA . SER A 1 131 ? -5.748 -14.276 20.207 1.00 53.28 131 SER A CA 1
ATOM 1012 C C . SER A 1 131 ? -7.089 -14.939 19.873 1.00 53.28 131 SER A C 1
ATOM 1014 O O . SER A 1 131 ? -7.072 -15.901 19.108 1.00 53.28 131 SER A O 1
ATOM 1016 N N . ASP A 1 132 ? -8.226 -14.470 20.392 1.00 60.72 132 ASP A N 1
ATOM 1017 C CA . ASP A 1 132 ? -9.409 -15.343 20.472 1.00 60.72 132 ASP A CA 1
ATOM 1018 C C . ASP A 1 132 ? -10.538 -14.982 19.486 1.00 60.72 132 ASP A C 1
ATOM 1020 O O . ASP A 1 132 ? -11.221 -15.879 19.003 1.00 60.72 132 ASP A O 1
ATOM 1024 N N . ASN A 1 133 ? -10.690 -13.713 19.078 1.00 53.34 133 ASN A N 1
ATOM 1025 C CA . ASN A 1 133 ? -11.846 -13.288 18.259 1.00 53.34 133 ASN A CA 1
ATOM 1026 C C . ASN A 1 133 ? -11.563 -13.180 16.747 1.00 53.34 133 ASN A C 1
ATOM 1028 O O . ASN A 1 133 ? -12.495 -13.135 15.950 1.00 53.34 133 ASN A O 1
ATOM 1032 N N . LEU A 1 134 ? -10.291 -13.122 16.333 1.00 63.75 134 LEU A N 1
ATOM 1033 C CA . LEU A 1 134 ? -9.886 -12.865 14.936 1.00 63.75 134 LEU A CA 1
ATOM 1034 C C . LEU A 1 134 ? -8.732 -13.768 14.466 1.00 63.75 134 LEU A C 1
ATOM 1036 O O . LEU A 1 134 ? -8.064 -13.466 13.478 1.00 63.75 134 LEU A O 1
ATOM 1040 N N . LYS A 1 135 ? -8.503 -14.899 15.147 1.00 64.75 135 LYS A N 1
ATOM 1041 C CA . LYS A 1 135 ? -7.430 -15.856 14.822 1.00 64.75 135 LYS A CA 1
ATOM 1042 C C . LYS A 1 135 ? -7.476 -16.328 13.361 1.00 64.75 135 LYS A C 1
ATOM 1044 O O . LYS A 1 135 ? -6.438 -16.393 12.708 1.00 64.75 135 LYS A O 1
ATOM 1049 N N . GLY A 1 136 ? -8.684 -16.527 12.825 1.00 78.06 136 GLY A N 1
ATOM 1050 C CA . GLY A 1 136 ? -8.899 -16.889 11.420 1.00 78.06 136 GLY A CA 1
ATOM 1051 C C . GLY A 1 136 ? -8.380 -15.848 10.419 1.00 78.06 136 GLY A C 1
ATOM 1052 O O . GLY A 1 136 ? -7.943 -16.215 9.336 1.00 78.06 136 GLY A O 1
ATOM 1053 N N . LEU A 1 137 ? -8.321 -14.557 10.778 1.00 83.25 137 LEU A N 1
ATOM 1054 C CA . LEU A 1 137 ? -7.810 -13.515 9.877 1.00 83.25 137 LEU A CA 1
ATOM 1055 C C . LEU A 1 137 ? -6.307 -13.656 9.636 1.00 83.25 137 LEU A C 1
ATOM 1057 O O . LEU A 1 137 ? -5.831 -13.412 8.529 1.00 83.25 137 LEU A O 1
ATOM 1061 N N . GLY A 1 138 ? -5.564 -14.075 10.663 1.00 86.00 138 GLY A N 1
ATOM 1062 C CA . GLY A 1 138 ? -4.139 -14.369 10.542 1.00 86.00 138 GLY A CA 1
ATOM 1063 C C . GLY A 1 138 ? -3.869 -15.556 9.616 1.00 86.00 138 GLY A C 1
ATOM 1064 O O . GLY A 1 138 ? -2.936 -15.505 8.818 1.00 86.00 138 GLY A O 1
ATOM 1065 N N . GLU A 1 139 ? -4.706 -16.592 9.683 1.00 86.00 139 GLU A N 1
ATOM 1066 C CA . GLU A 1 139 ? -4.609 -17.781 8.826 1.00 86.00 139 GLU A CA 1
ATOM 1067 C C . GLU A 1 139 ? -4.929 -17.445 7.361 1.00 86.00 139 GLU A C 1
ATOM 1069 O O . GLU A 1 139 ? -4.156 -17.800 6.468 1.00 86.00 139 GLU A O 1
ATOM 1074 N N . ILE A 1 140 ? -5.999 -16.678 7.105 1.00 88.38 140 ILE A N 1
ATOM 1075 C CA . ILE A 1 140 ? -6.323 -16.202 5.749 1.00 88.38 140 ILE A CA 1
ATOM 1076 C C . ILE A 1 140 ? -5.199 -15.303 5.220 1.00 88.38 140 ILE A C 1
ATOM 1078 O O . ILE A 1 140 ? -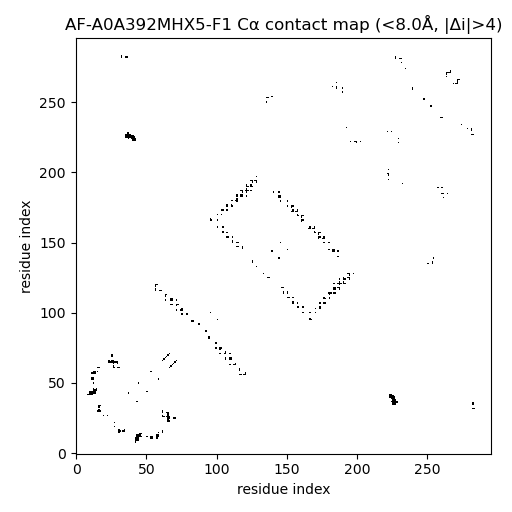4.762 -15.480 4.086 1.00 88.38 140 ILE A O 1
ATOM 1082 N N . PHE A 1 141 ? -4.663 -14.389 6.038 1.00 90.25 141 PHE A N 1
ATOM 1083 C CA . PHE A 1 141 ? -3.535 -13.541 5.644 1.00 90.25 141 PHE A CA 1
ATOM 1084 C C . PHE A 1 141 ? -2.317 -14.368 5.215 1.00 90.25 141 PHE A C 1
ATOM 1086 O O . PHE A 1 141 ? -1.733 -14.088 4.173 1.00 90.25 141 PHE A O 1
ATOM 1093 N N . GLN A 1 142 ? -1.944 -15.404 5.974 1.00 89.81 142 GLN A N 1
ATOM 1094 C CA . GLN A 1 142 ? -0.816 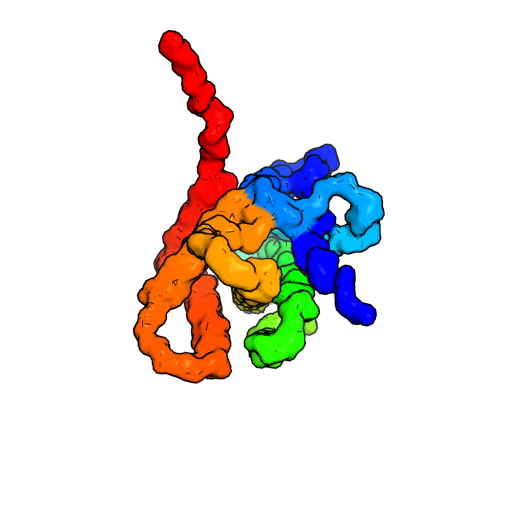-16.275 5.619 1.00 89.81 142 GLN A CA 1
ATOM 1095 C C . GLN A 1 142 ? -1.040 -17.031 4.304 1.00 89.81 142 GLN A C 1
ATOM 1097 O O . GLN A 1 142 ? -0.080 -17.287 3.579 1.00 89.81 142 GLN A O 1
ATOM 1102 N N . LYS A 1 143 ? -2.293 -17.383 3.999 1.00 89.75 143 LYS A N 1
ATOM 1103 C CA . LYS A 1 143 ? -2.666 -18.120 2.789 1.00 89.75 143 LYS A CA 1
ATOM 1104 C C . LYS A 1 143 ? -2.793 -17.222 1.556 1.00 89.75 143 LYS A C 1
ATOM 1106 O O . LYS A 1 143 ? -2.439 -17.641 0.457 1.00 89.75 143 LYS A O 1
ATOM 1111 N N . GLU A 1 144 ? -3.333 -16.016 1.712 1.00 90.12 144 GLU A N 1
ATOM 1112 C CA . GLU A 1 144 ? -3.761 -15.177 0.589 1.00 90.12 144 GLU A CA 1
ATOM 1113 C C . GLU A 1 144 ? -2.898 -13.939 0.340 1.00 90.12 144 GLU A C 1
ATOM 1115 O O . GLU A 1 144 ? -2.897 -13.420 -0.785 1.00 90.12 144 GLU A O 1
ATOM 1120 N N . CYS A 1 145 ? -2.206 -13.420 1.356 1.00 92.56 145 CYS A N 1
ATOM 1121 C CA . CYS A 1 145 ? -1.355 -12.246 1.198 1.00 92.56 145 CYS A CA 1
ATOM 1122 C C . CYS A 1 145 ? -0.048 -12.633 0.491 1.00 92.56 145 CYS A C 1
ATOM 1124 O O . CYS A 1 145 ? 0.611 -13.587 0.914 1.00 92.56 145 CYS A O 1
ATOM 1126 N N . PRO A 1 146 ? 0.370 -11.902 -0.560 1.00 94.31 146 PRO A N 1
ATOM 1127 C CA . PRO A 1 146 ? 1.687 -12.101 -1.144 1.00 94.31 146 PRO A CA 1
ATOM 1128 C C . PRO A 1 146 ? 2.787 -11.930 -0.093 1.00 94.31 146 PRO A C 1
ATOM 1130 O O . PRO A 1 146 ? 2.737 -11.039 0.755 1.00 94.31 146 PRO A O 1
ATOM 1133 N N . THR A 1 147 ? 3.787 -12.803 -0.145 1.00 91.44 147 THR A N 1
ATOM 1134 C CA . THR A 1 147 ? 4.879 -12.836 0.831 1.00 91.44 147 THR A CA 1
ATOM 1135 C C . THR A 1 147 ? 6.044 -11.953 0.397 1.00 91.44 147 THR A C 1
ATOM 1137 O O . THR A 1 147 ? 6.211 -11.657 -0.788 1.00 91.44 147 THR A O 1
ATOM 1140 N N . ASP A 1 148 ? 6.918 -11.597 1.339 1.00 87.50 148 ASP A N 1
ATOM 1141 C CA . ASP A 1 148 ? 8.193 -10.935 1.027 1.00 87.50 148 ASP A CA 1
ATOM 1142 C C . ASP A 1 148 ? 9.011 -11.722 -0.015 1.00 87.50 148 ASP A C 1
ATOM 1144 O O . ASP A 1 148 ? 9.514 -11.147 -0.977 1.00 87.50 148 ASP A O 1
ATOM 1148 N N . ALA A 1 149 ? 9.036 -13.055 0.096 1.00 92.38 149 ALA A N 1
ATOM 1149 C CA . ALA A 1 149 ? 9.692 -13.922 -0.880 1.00 92.38 149 ALA A CA 1
ATOM 1150 C C . ALA A 1 149 ? 9.107 -13.762 -2.295 1.00 92.38 149 ALA A C 1
ATOM 1152 O O . ALA A 1 149 ? 9.862 -13.715 -3.264 1.00 92.38 149 ALA A O 1
ATOM 1153 N N . SER A 1 150 ? 7.781 -13.623 -2.422 1.00 93.31 150 SER A N 1
ATOM 1154 C CA . SER A 1 150 ? 7.140 -13.395 -3.724 1.00 93.31 150 SER A CA 1
ATOM 1155 C C . SER A 1 150 ? 7.518 -12.041 -4.338 1.00 93.31 150 SER A C 1
ATOM 1157 O O . SER A 1 150 ? 7.813 -11.980 -5.530 1.00 93.31 150 SER A O 1
ATOM 1159 N N . LEU A 1 151 ? 7.608 -10.979 -3.524 1.00 93.75 151 LEU A N 1
ATOM 1160 C CA . LEU A 1 151 ? 8.061 -9.659 -3.976 1.00 93.75 151 LEU A CA 1
ATOM 1161 C C . LEU A 1 151 ? 9.518 -9.692 -4.442 1.00 93.75 151 LEU A C 1
ATOM 1163 O O . LEU A 1 151 ? 9.843 -9.151 -5.496 1.00 93.75 151 LEU A O 1
ATOM 1167 N N . VAL A 1 152 ? 10.397 -10.326 -3.660 1.00 94.06 152 VAL A N 1
ATOM 1168 C CA . VAL A 1 152 ? 11.822 -10.455 -3.991 1.00 94.06 152 VAL A CA 1
ATOM 1169 C C . VAL A 1 152 ? 12.008 -11.270 -5.266 1.00 94.06 152 VAL A C 1
ATOM 1171 O O . VAL A 1 152 ? 12.760 -10.855 -6.143 1.00 94.06 152 VAL A O 1
ATOM 1174 N N . SER A 1 153 ? 11.301 -12.394 -5.396 1.00 95.81 153 SER A N 1
ATOM 1175 C CA . SER A 1 153 ? 11.367 -13.242 -6.587 1.00 95.81 153 SER A CA 1
ATOM 1176 C C . SER A 1 153 ? 10.945 -12.482 -7.844 1.00 95.81 153 SER A C 1
ATOM 1178 O O . SER A 1 153 ? 11.666 -12.506 -8.836 1.00 95.81 153 SER A O 1
ATOM 1180 N N . ASN A 1 154 ? 9.808 -11.782 -7.802 1.00 95.75 154 ASN A N 1
ATOM 1181 C CA . ASN A 1 154 ? 9.302 -11.045 -8.959 1.00 95.75 154 ASN A CA 1
ATOM 1182 C C . ASN A 1 154 ? 10.194 -9.841 -9.325 1.00 95.75 154 ASN A C 1
ATOM 1184 O O . ASN A 1 154 ? 10.487 -9.605 -10.497 1.00 95.75 154 ASN A O 1
ATOM 1188 N N . PHE A 1 155 ? 10.712 -9.125 -8.323 1.00 95.62 155 PHE A N 1
ATOM 1189 C CA . PHE A 1 155 ? 11.674 -8.047 -8.551 1.00 95.62 155 PHE A CA 1
ATOM 1190 C C . PHE A 1 155 ? 12.977 -8.553 -9.186 1.00 95.62 155 PHE A C 1
ATOM 1192 O O . PHE A 1 155 ? 13.510 -7.907 -10.084 1.00 95.62 155 PHE A O 1
ATOM 1199 N N . ASN A 1 156 ? 13.491 -9.705 -8.747 1.00 96.50 156 ASN A N 1
ATOM 1200 C CA . ASN A 1 156 ? 14.701 -10.293 -9.324 1.00 96.50 156 ASN A CA 1
ATOM 1201 C C . ASN A 1 156 ? 14.490 -10.720 -10.783 1.00 96.50 156 ASN A C 1
ATOM 1203 O O . ASN A 1 156 ? 15.380 -10.506 -11.604 1.00 96.50 156 ASN A O 1
ATOM 1207 N N . GLU A 1 157 ? 13.317 -11.264 -11.120 1.00 96.31 157 GLU A N 1
ATOM 1208 C CA . GLU A 1 157 ? 12.962 -11.564 -12.513 1.00 96.31 157 GLU A CA 1
ATOM 1209 C C . GLU A 1 157 ? 12.895 -10.280 -13.351 1.00 96.31 157 GLU A C 1
ATOM 1211 O O . GLU A 1 157 ? 13.503 -10.198 -14.416 1.00 96.31 157 GLU A O 1
ATOM 1216 N N . SER A 1 158 ? 12.266 -9.226 -12.820 1.00 94.62 158 SER A N 1
ATOM 1217 C CA . SER A 1 158 ? 12.237 -7.905 -13.460 1.00 94.62 158 SER A CA 1
ATOM 1218 C C . SER A 1 158 ? 13.652 -7.359 -13.705 1.00 94.62 158 SER A C 1
ATOM 1220 O O . SER A 1 158 ? 13.957 -6.876 -14.793 1.00 94.62 158 SER A O 1
ATOM 1222 N N . PHE A 1 159 ? 14.545 -7.462 -12.717 1.00 95.00 159 PHE A N 1
ATOM 1223 C CA . PHE A 1 159 ? 15.940 -7.029 -12.838 1.00 95.00 159 PHE A CA 1
ATOM 1224 C C . PHE A 1 159 ? 16.705 -7.801 -13.916 1.00 95.00 159 PHE A C 1
ATOM 1226 O O . PHE A 1 159 ? 17.459 -7.205 -14.689 1.00 95.00 159 PHE A O 1
ATOM 1233 N N . LYS A 1 160 ? 16.497 -9.118 -13.985 1.00 96.94 160 LYS A N 1
ATOM 1234 C CA . LYS A 1 160 ? 17.095 -9.966 -15.013 1.00 96.94 160 LYS A CA 1
ATOM 1235 C C . LYS A 1 160 ? 16.624 -9.547 -16.407 1.00 96.94 160 LYS A C 1
ATOM 1237 O O . LYS A 1 160 ? 17.456 -9.274 -17.260 1.00 96.94 160 LYS A O 1
ATOM 1242 N N . LEU A 1 161 ? 15.313 -9.408 -16.613 1.00 95.56 161 LEU A N 1
ATOM 1243 C CA . LEU A 1 161 ? 14.739 -9.012 -17.906 1.00 95.56 161 LEU A CA 1
ATOM 1244 C C . LEU A 1 161 ? 15.188 -7.617 -18.351 1.00 95.56 161 LEU A C 1
ATOM 1246 O O . LEU A 1 161 ? 15.468 -7.412 -19.530 1.00 95.56 161 LEU A O 1
ATOM 1250 N N . TYR A 1 162 ? 15.294 -6.675 -17.411 1.00 93.12 162 TYR A N 1
ATOM 1251 C CA . TYR A 1 162 ? 15.871 -5.358 -17.669 1.00 93.12 162 TYR A CA 1
ATOM 1252 C C . TYR A 1 162 ? 17.333 -5.466 -18.128 1.00 93.12 162 TYR A C 1
ATOM 1254 O O . TYR A 1 162 ? 17.704 -4.884 -19.146 1.00 93.12 162 TYR A O 1
ATOM 1262 N N . SER A 1 163 ? 18.146 -6.255 -17.418 1.00 93.44 163 SER A N 1
ATOM 1263 C CA . SER A 1 163 ? 19.568 -6.460 -17.738 1.00 93.44 163 SER A CA 1
ATOM 1264 C C . SER A 1 163 ? 19.767 -7.135 -19.099 1.00 93.44 163 SER A C 1
ATOM 1266 O O . SER A 1 163 ? 20.656 -6.750 -19.857 1.00 93.44 163 SER A O 1
ATOM 1268 N N . ASP A 1 164 ? 18.895 -8.089 -19.429 1.00 94.75 164 ASP A N 1
ATOM 1269 C CA . ASP A 1 164 ? 18.882 -8.816 -20.700 1.00 94.75 164 ASP A CA 1
ATOM 1270 C C . ASP A 1 164 ? 18.241 -8.002 -21.846 1.00 94.75 164 ASP A C 1
ATOM 1272 O O . ASP A 1 164 ? 18.180 -8.480 -22.979 1.00 94.75 164 ASP A O 1
ATOM 1276 N N . ARG A 1 165 ? 17.775 -6.770 -21.576 1.00 90.50 165 ARG A N 1
ATOM 1277 C CA . ARG A 1 165 ? 17.113 -5.861 -22.534 1.00 90.50 165 ARG A CA 1
ATOM 1278 C C . ARG A 1 165 ? 15.833 -6.434 -23.159 1.00 90.50 165 ARG A C 1
ATOM 1280 O O . ARG A 1 165 ? 15.465 -6.085 -24.277 1.00 90.50 165 ARG A O 1
ATOM 1287 N N . VAL A 1 166 ? 15.127 -7.300 -22.433 1.00 92.31 166 VAL A N 1
ATOM 1288 C CA . VAL A 1 166 ? 13.849 -7.896 -22.860 1.00 92.31 166 VAL A CA 1
ATOM 1289 C C . VAL A 1 166 ? 12.697 -7.047 -22.317 1.00 92.31 166 VAL A C 1
ATOM 1291 O O . VAL A 1 166 ? 12.035 -7.397 -21.336 1.00 92.31 166 VAL A O 1
ATOM 1294 N N . TYR A 1 167 ? 12.521 -5.862 -22.905 1.00 89.44 167 TYR A N 1
ATOM 1295 C CA . TYR A 1 167 ? 11.731 -4.784 -22.305 1.00 89.44 167 TYR A CA 1
ATOM 1296 C C . TYR A 1 167 ? 10.220 -5.032 -22.254 1.00 89.44 167 TYR A C 1
ATOM 1298 O O . TYR A 1 167 ? 9.564 -4.592 -21.310 1.00 89.44 167 TYR A O 1
ATOM 1306 N N . ASP A 1 168 ? 9.664 -5.761 -23.218 1.00 87.81 168 ASP A N 1
ATOM 1307 C CA . ASP A 1 168 ? 8.252 -6.152 -23.248 1.00 87.81 168 ASP A CA 1
ATOM 1308 C C . ASP A 1 168 ? 7.888 -7.037 -22.046 1.00 87.81 168 ASP A C 1
ATOM 1310 O O . ASP A 1 168 ? 6.942 -6.750 -21.306 1.00 87.81 168 ASP A O 1
ATOM 1314 N N . LYS A 1 169 ? 8.696 -8.074 -21.794 1.00 92.69 169 LYS A N 1
ATOM 1315 C CA . LYS A 1 169 ? 8.525 -8.959 -20.638 1.00 92.69 169 LYS A CA 1
ATOM 1316 C C . LYS A 1 169 ? 8.862 -8.247 -19.340 1.00 92.69 169 LYS A C 1
ATOM 1318 O O . LYS A 1 169 ? 8.163 -8.435 -18.352 1.00 92.69 169 LYS A O 1
ATOM 1323 N N . PHE A 1 170 ? 9.887 -7.398 -19.341 1.00 94.06 170 PHE A N 1
ATOM 1324 C CA . PHE A 1 170 ? 10.209 -6.563 -18.189 1.00 94.06 170 PHE A CA 1
ATOM 1325 C C . PHE A 1 170 ? 9.010 -5.700 -17.769 1.00 94.06 170 PHE A C 1
ATOM 1327 O O . PHE A 1 170 ? 8.617 -5.728 -16.606 1.00 94.06 170 PHE A O 1
ATOM 1334 N N . ALA A 1 171 ? 8.377 -4.987 -18.705 1.00 90.94 171 ALA A N 1
ATOM 1335 C CA . ALA A 1 171 ? 7.203 -4.166 -18.416 1.00 90.94 171 ALA A CA 1
ATOM 1336 C C . ALA A 1 171 ? 6.020 -5.004 -17.898 1.00 90.94 171 ALA A C 1
ATOM 1338 O O . ALA A 1 171 ? 5.314 -4.575 -16.980 1.00 90.94 171 ALA A O 1
ATOM 1339 N N . HIS A 1 172 ? 5.828 -6.212 -18.442 1.00 93.00 172 HIS A N 1
ATOM 1340 C CA . HIS A 1 172 ? 4.846 -7.161 -17.921 1.00 93.00 172 HIS A CA 1
ATOM 1341 C C . HIS A 1 172 ? 5.130 -7.530 -16.459 1.00 93.00 172 HIS A C 1
ATOM 1343 O O . HIS A 1 172 ? 4.227 -7.438 -15.627 1.00 93.00 172 HIS A O 1
ATOM 1349 N N . GLU A 1 173 ? 6.376 -7.864 -16.122 1.00 95.44 173 GLU A N 1
ATOM 1350 C CA . GLU A 1 173 ? 6.759 -8.197 -14.747 1.00 95.44 173 GLU A CA 1
ATOM 1351 C C . GLU A 1 173 ? 6.593 -7.015 -13.785 1.00 95.44 173 GLU A C 1
ATOM 1353 O O . GLU A 1 173 ? 6.123 -7.207 -12.666 1.00 95.44 173 GLU A O 1
ATOM 1358 N N . ILE A 1 174 ? 6.834 -5.772 -14.219 1.00 93.75 174 ILE A N 1
ATOM 1359 C CA . ILE A 1 174 ? 6.521 -4.590 -13.395 1.00 93.75 174 ILE A CA 1
ATOM 1360 C C . ILE A 1 174 ? 5.023 -4.496 -13.084 1.00 93.75 174 ILE A C 1
ATOM 1362 O O . ILE A 1 174 ? 4.640 -4.162 -11.959 1.00 93.75 174 ILE A O 1
ATOM 1366 N N . ASN A 1 175 ? 4.159 -4.817 -14.046 1.00 92.00 175 ASN A N 1
ATOM 1367 C CA . ASN A 1 175 ? 2.716 -4.850 -13.819 1.00 92.00 175 ASN A CA 1
ATOM 1368 C C . ASN A 1 175 ? 2.299 -5.990 -12.865 1.00 92.00 175 ASN A C 1
ATOM 1370 O O . ASN A 1 175 ? 1.396 -5.818 -12.036 1.00 92.00 175 ASN A O 1
ATOM 1374 N N . VAL A 1 176 ? 2.980 -7.139 -12.928 1.00 94.12 176 VAL A N 1
ATOM 1375 C CA . VAL A 1 176 ? 2.808 -8.229 -11.953 1.00 94.12 176 VAL A CA 1
ATOM 1376 C C . VAL A 1 176 ? 3.246 -7.770 -10.558 1.00 94.12 176 VAL A C 1
ATOM 1378 O O . VAL A 1 176 ? 2.466 -7.904 -9.610 1.00 94.12 176 VAL A O 1
ATOM 1381 N N . LEU A 1 177 ? 4.420 -7.140 -10.424 1.00 95.00 177 LEU A N 1
ATOM 1382 C CA . LEU A 1 177 ? 4.910 -6.576 -9.162 1.00 95.00 177 LEU A CA 1
ATOM 1383 C C . LEU A 1 177 ? 3.910 -5.589 -8.562 1.00 95.00 177 LEU A C 1
ATOM 1385 O O . LEU A 1 177 ? 3.583 -5.673 -7.378 1.00 95.00 177 LEU A O 1
ATOM 1389 N N . PHE A 1 178 ? 3.399 -4.670 -9.385 1.00 91.56 178 PHE A N 1
ATOM 1390 C CA . PHE A 1 178 ? 2.388 -3.701 -8.978 1.00 91.56 178 PHE A 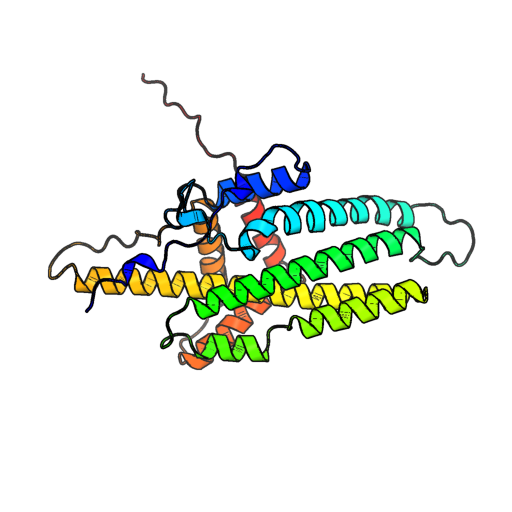CA 1
ATOM 1391 C C . PHE A 1 178 ? 1.147 -4.396 -8.409 1.00 91.56 178 PHE A C 1
ATOM 1393 O O . PHE A 1 178 ? 0.668 -4.029 -7.335 1.00 91.56 178 PHE A O 1
ATOM 1400 N N . SER A 1 179 ? 0.668 -5.445 -9.080 1.00 90.62 179 SER A N 1
ATOM 1401 C CA . SER A 1 179 ? -0.495 -6.223 -8.643 1.00 90.62 179 SER A CA 1
ATOM 1402 C C . SER A 1 179 ? -0.259 -6.920 -7.296 1.00 90.62 179 SER A C 1
ATOM 1404 O O . SER A 1 179 ? -1.142 -6.914 -6.433 1.00 90.62 179 SER A O 1
ATOM 1406 N N . LEU A 1 180 ? 0.941 -7.472 -7.073 1.00 93.62 180 LEU A N 1
ATOM 1407 C CA . LEU A 1 180 ? 1.328 -8.071 -5.790 1.00 93.62 180 LEU A CA 1
ATOM 1408 C C . LEU A 1 180 ? 1.351 -7.026 -4.669 1.00 93.62 180 LEU A C 1
ATOM 1410 O O . LEU A 1 180 ? 0.734 -7.224 -3.622 1.00 93.62 180 LEU A O 1
ATOM 1414 N N . VAL A 1 181 ? 2.022 -5.895 -4.899 1.00 92.12 181 VAL A N 1
ATOM 1415 C CA . VAL A 1 181 ? 2.129 -4.797 -3.927 1.00 92.12 181 VAL A CA 1
ATOM 1416 C C . VAL A 1 181 ? 0.752 -4.238 -3.588 1.00 92.12 181 VAL A C 1
ATOM 1418 O O . VAL A 1 181 ? 0.453 -4.013 -2.417 1.00 92.12 181 VAL A O 1
ATOM 1421 N N . TRP A 1 182 ? -0.118 -4.077 -4.583 1.00 89.12 182 TRP A N 1
ATOM 1422 C CA . TRP A 1 182 ? -1.481 -3.606 -4.371 1.00 89.12 182 TRP A CA 1
ATOM 1423 C C . TRP A 1 182 ? -2.290 -4.546 -3.474 1.00 89.12 182 TRP A C 1
ATOM 1425 O O . TRP A 1 182 ? -2.961 -4.100 -2.541 1.00 89.12 182 TRP A O 1
ATOM 1435 N N . LYS A 1 183 ? -2.168 -5.861 -3.690 1.00 90.19 183 LYS A N 1
ATOM 1436 C CA . LYS A 1 183 ? -2.803 -6.863 -2.827 1.00 90.19 183 LYS A CA 1
ATOM 1437 C C . LYS A 1 183 ? -2.275 -6.797 -1.389 1.00 90.19 183 LYS A C 1
ATOM 1439 O O . LYS A 1 183 ? -3.053 -6.950 -0.452 1.00 90.19 183 LYS A O 1
ATOM 1444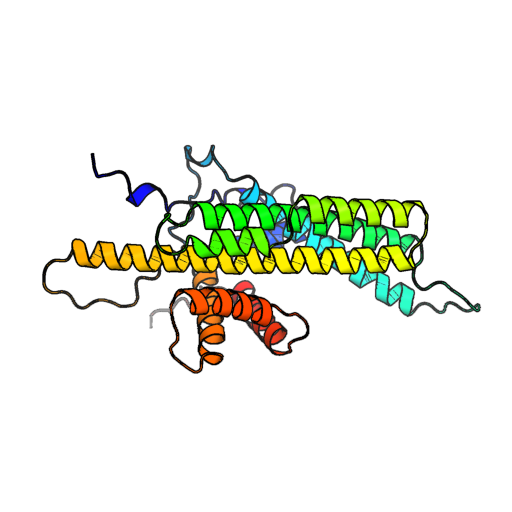 N N . ILE A 1 184 ? -0.985 -6.525 -1.190 1.00 92.31 184 ILE A N 1
ATOM 1445 C CA . ILE A 1 184 ? -0.411 -6.327 0.152 1.00 92.31 184 ILE A CA 1
ATOM 1446 C C . ILE A 1 184 ? -0.963 -5.056 0.814 1.00 92.31 184 ILE A C 1
ATOM 1448 O O . ILE A 1 184 ? -1.365 -5.104 1.975 1.00 92.31 184 ILE A O 1
ATOM 1452 N N . VAL A 1 185 ? -1.042 -3.938 0.085 1.00 89.31 185 VAL A N 1
ATOM 1453 C CA . VAL A 1 185 ? -1.633 -2.683 0.589 1.00 89.31 185 VAL A CA 1
ATOM 1454 C C . VAL A 1 185 ? -3.095 -2.889 0.993 1.00 89.31 185 VAL A C 1
ATOM 1456 O O . VAL A 1 185 ? -3.539 -2.368 2.018 1.00 89.31 185 VAL A O 1
ATOM 1459 N N . ALA A 1 186 ? -3.836 -3.708 0.245 1.00 88.44 186 ALA A N 1
ATOM 1460 C CA . ALA A 1 186 ? -5.184 -4.105 0.626 1.00 88.44 186 ALA A CA 1
ATOM 1461 C C . ALA A 1 186 ? -5.225 -4.866 1.957 1.00 88.44 186 ALA A C 1
ATOM 1463 O O . ALA A 1 186 ? -6.043 -4.555 2.824 1.00 88.44 186 ALA A O 1
ATOM 1464 N N . TRP A 1 187 ? -4.302 -5.802 2.165 1.00 90.75 187 TRP A N 1
ATOM 1465 C CA . TRP A 1 187 ? -4.162 -6.514 3.435 1.00 90.75 187 TRP A CA 1
ATOM 1466 C C . TRP A 1 187 ? -3.749 -5.613 4.603 1.00 90.75 187 TRP A C 1
ATOM 1468 O O . TRP A 1 187 ? -4.199 -5.816 5.736 1.00 90.75 187 TRP A O 1
ATOM 1478 N N . GLU A 1 188 ? -2.937 -4.587 4.354 1.00 90.69 188 GLU A N 1
ATOM 1479 C CA . GLU A 1 188 ? -2.646 -3.562 5.355 1.00 90.69 188 GLU A CA 1
ATOM 1480 C C . GLU A 1 188 ? -3.926 -2.836 5.788 1.00 90.69 188 GLU A C 1
ATOM 1482 O O . GLU A 1 188 ? -4.158 -2.687 6.988 1.00 90.69 188 GLU A O 1
ATOM 1487 N N . LEU A 1 189 ? -4.798 -2.466 4.844 1.00 88.56 189 LEU A N 1
ATOM 1488 C CA . LEU A 1 189 ? -6.075 -1.831 5.169 1.00 88.56 189 LEU A CA 1
ATOM 1489 C C . LEU A 1 189 ? -6.999 -2.757 5.974 1.00 88.56 189 LEU A C 1
ATOM 1491 O O . LEU A 1 189 ? -7.540 -2.334 6.996 1.00 88.56 189 LEU A O 1
ATOM 1495 N N . VAL A 1 190 ? -7.155 -4.010 5.535 1.00 87.69 190 VAL A N 1
ATOM 1496 C CA . VAL A 1 190 ? -7.978 -5.026 6.218 1.00 87.69 190 VAL A CA 1
ATOM 1497 C C . VAL A 1 190 ? -7.511 -5.210 7.658 1.00 87.69 190 VAL A C 1
ATOM 1499 O O . VAL A 1 190 ? -8.292 -5.091 8.599 1.00 87.69 190 VAL A O 1
ATOM 1502 N N . SER A 1 191 ? -6.216 -5.455 7.850 1.00 87.25 191 SER A N 1
ATOM 1503 C CA . SER A 1 191 ? -5.652 -5.682 9.182 1.00 87.25 191 SER A CA 1
ATOM 1504 C C . SER A 1 191 ? -5.735 -4.441 10.078 1.00 87.25 191 SER A C 1
ATOM 1506 O O . SER A 1 191 ? -5.999 -4.573 11.273 1.00 87.25 191 SER A O 1
ATOM 1508 N N . ALA A 1 192 ? -5.563 -3.237 9.521 1.00 88.12 192 ALA A N 1
ATOM 1509 C CA . ALA A 1 192 ? -5.718 -1.988 10.261 1.00 88.12 192 ALA A CA 1
ATOM 1510 C C . ALA A 1 192 ? -7.168 -1.777 10.715 1.00 88.12 192 ALA A C 1
ATOM 1512 O O . ALA A 1 192 ? -7.402 -1.411 11.866 1.00 88.12 192 ALA A O 1
ATOM 1513 N N . TYR A 1 193 ? -8.144 -2.045 9.843 1.00 85.62 193 TYR A N 1
ATOM 1514 C CA . TYR A 1 193 ? -9.556 -1.979 10.210 1.00 85.62 193 TYR A CA 1
ATOM 1515 C C . TYR A 1 193 ? -9.886 -2.994 11.308 1.00 85.62 193 TYR A C 1
ATOM 1517 O O . TYR A 1 193 ? -10.480 -2.623 12.316 1.00 85.62 193 TYR A O 1
ATOM 1525 N N . ALA A 1 194 ? -9.459 -4.251 11.154 1.00 82.19 194 ALA A N 1
ATOM 1526 C CA . ALA A 1 194 ? -9.691 -5.301 12.147 1.00 82.19 194 ALA A CA 1
ATOM 1527 C C . ALA A 1 194 ? -9.128 -4.922 13.524 1.00 82.19 194 ALA A C 1
ATOM 1529 O O . ALA A 1 194 ? -9.781 -5.126 14.546 1.00 82.19 194 ALA A O 1
ATOM 1530 N N . LEU A 1 195 ? -7.931 -4.328 13.548 1.00 82.62 195 LEU A N 1
ATOM 1531 C CA . LEU A 1 195 ? -7.306 -3.846 14.775 1.00 82.62 195 LEU A CA 1
ATOM 1532 C C . LEU A 1 195 ? -8.121 -2.725 15.435 1.00 82.62 195 LEU A C 1
ATOM 1534 O O . LEU A 1 195 ? -8.276 -2.727 16.656 1.00 82.62 195 LEU A O 1
ATOM 1538 N N . ILE A 1 196 ? -8.650 -1.786 14.646 1.00 80.38 196 ILE A N 1
ATOM 1539 C CA . ILE A 1 196 ? -9.490 -0.693 15.153 1.00 80.38 196 ILE A CA 1
ATOM 1540 C C . ILE A 1 196 ? -10.810 -1.232 15.713 1.00 80.38 196 ILE A C 1
ATOM 1542 O O . ILE A 1 196 ? -11.176 -0.866 16.826 1.00 80.38 196 ILE A O 1
ATOM 1546 N N . GLU A 1 197 ? -11.497 -2.129 15.002 1.00 77.12 197 GLU A N 1
ATOM 1547 C CA . GLU A 1 197 ? -12.747 -2.734 15.490 1.00 77.12 197 GLU A CA 1
ATOM 1548 C C . GLU A 1 197 ? -12.527 -3.532 16.778 1.00 77.12 197 GLU A C 1
ATOM 1550 O O . GLU A 1 197 ? -13.309 -3.423 17.722 1.00 77.12 197 GLU A O 1
ATOM 1555 N N . ALA A 1 198 ? -11.434 -4.298 16.857 1.00 72.94 198 ALA A N 1
ATOM 1556 C CA . ALA A 1 198 ? -11.077 -5.022 18.072 1.00 72.94 198 ALA A CA 1
ATOM 1557 C C . ALA A 1 198 ? -10.818 -4.066 19.252 1.00 72.94 198 ALA A C 1
ATOM 1559 O O . ALA A 1 198 ? -11.173 -4.377 20.389 1.00 72.94 198 ALA A O 1
ATOM 1560 N N . ALA A 1 199 ? -10.220 -2.897 18.998 1.00 72.56 199 ALA A N 1
ATOM 1561 C CA . ALA A 1 199 ? -10.016 -1.867 20.014 1.00 72.56 199 ALA A CA 1
ATOM 1562 C C . ALA A 1 199 ? -11.342 -1.224 20.466 1.00 72.56 199 ALA A C 1
ATOM 1564 O O . ALA A 1 199 ? -11.571 -1.109 21.669 1.00 72.56 199 ALA A O 1
ATOM 1565 N N . GLU A 1 200 ? -12.228 -0.863 19.529 1.00 71.38 200 GLU A N 1
ATOM 1566 C CA . GLU A 1 200 ? -13.557 -0.297 19.822 1.00 71.38 200 GLU A CA 1
ATOM 1567 C C . GLU A 1 200 ? -14.413 -1.270 20.655 1.00 71.38 200 GLU A C 1
ATOM 1569 O O . GLU A 1 200 ? -15.029 -0.867 21.646 1.00 71.38 200 GLU A O 1
ATOM 1574 N N . LEU A 1 201 ? -14.399 -2.565 20.316 1.00 62.50 201 LEU A N 1
ATOM 1575 C CA . LEU A 1 201 ? -15.125 -3.600 21.059 1.00 62.50 201 LEU A CA 1
ATOM 1576 C C . LEU A 1 201 ? -14.603 -3.748 22.498 1.00 62.50 201 LEU A C 1
ATOM 1578 O O . LEU A 1 201 ? -15.387 -3.845 23.442 1.00 62.50 201 LEU A O 1
ATOM 1582 N N . ASN A 1 202 ? -13.281 -3.725 22.679 1.00 62.69 202 ASN A N 1
ATOM 1583 C CA . ASN A 1 202 ? -12.663 -3.838 24.000 1.00 62.69 202 ASN A CA 1
ATOM 1584 C C . ASN A 1 202 ? -12.938 -2.614 24.886 1.00 62.69 202 ASN A C 1
ATOM 1586 O O . ASN A 1 202 ? -13.198 -2.779 26.078 1.00 62.69 202 ASN A O 1
ATOM 1590 N N . GLU A 1 203 ? -12.925 -1.397 24.328 1.00 63.97 203 GLU A N 1
ATOM 1591 C CA . GLU A 1 203 ? -13.330 -0.189 25.062 1.00 63.97 203 GLU A CA 1
ATOM 1592 C C . GLU A 1 203 ? -14.802 -0.272 25.496 1.00 63.97 203 GLU A C 1
ATOM 1594 O O . GLU A 1 203 ? -15.141 0.102 26.619 1.00 63.97 203 GLU A O 1
ATOM 1599 N N . MET A 1 204 ? -15.684 -0.803 24.644 1.00 54.12 204 MET A N 1
ATOM 1600 C CA . MET A 1 204 ? -17.096 -0.990 24.982 1.00 54.12 204 MET A CA 1
ATOM 1601 C C . MET A 1 204 ? -17.285 -1.982 26.140 1.00 54.12 204 MET A C 1
ATOM 1603 O O . MET A 1 204 ? -18.015 -1.674 27.080 1.00 54.12 204 MET A O 1
ATOM 1607 N N . ILE A 1 205 ? -16.596 -3.128 26.117 1.00 54.75 205 ILE A N 1
ATOM 1608 C CA . ILE A 1 205 ? -16.659 -4.138 27.190 1.00 54.75 205 ILE A CA 1
ATOM 1609 C C . ILE A 1 205 ? -16.093 -3.585 28.507 1.00 54.75 205 ILE A C 1
ATOM 1611 O O . ILE A 1 205 ? -16.709 -3.757 29.557 1.00 54.75 205 ILE A O 1
ATOM 1615 N N . GLY A 1 206 ? -14.956 -2.881 28.458 1.00 55.72 206 GLY A N 1
ATOM 1616 C CA . GLY A 1 206 ? -14.350 -2.259 29.640 1.00 55.72 206 GLY A CA 1
ATOM 1617 C C . GLY A 1 206 ? -15.273 -1.237 30.308 1.00 55.72 206 GLY A C 1
ATOM 1618 O O . GLY A 1 206 ? -15.459 -1.278 31.520 1.00 55.72 206 GLY A O 1
ATOM 1619 N N . ASN A 1 207 ? -15.940 -0.390 29.517 1.00 49.88 207 ASN A N 1
ATOM 1620 C CA . ASN A 1 207 ? -16.903 0.586 30.035 1.00 49.88 207 ASN A CA 1
ATOM 1621 C C . ASN A 1 207 ? -18.156 -0.069 30.648 1.00 49.88 207 ASN A C 1
ATOM 1623 O O . ASN A 1 207 ? -18.714 0.471 31.600 1.00 49.88 207 ASN A O 1
ATOM 1627 N N . VAL A 1 208 ? -18.612 -1.210 30.115 1.00 51.78 208 VAL A N 1
ATOM 1628 C CA . VAL A 1 208 ? -19.757 -1.964 30.666 1.00 51.78 208 VAL A CA 1
ATOM 1629 C C . VAL A 1 208 ? -19.406 -2.608 32.010 1.00 51.78 208 VAL A C 1
ATOM 1631 O O . VAL A 1 208 ? -20.257 -2.677 32.891 1.00 51.78 208 VAL A O 1
ATOM 1634 N N . LEU A 1 209 ? -18.159 -3.051 32.185 1.00 48.06 209 LEU A N 1
ATOM 1635 C CA . LEU A 1 209 ? -17.681 -3.636 33.440 1.00 48.06 209 LEU A CA 1
ATOM 1636 C C . LEU A 1 209 ? -17.363 -2.578 34.512 1.00 48.06 209 LEU A C 1
ATOM 1638 O O . LEU A 1 209 ? -17.520 -2.863 35.696 1.00 48.06 209 LEU A O 1
ATOM 1642 N N . GLU A 1 210 ? -16.932 -1.373 34.120 1.00 48.53 210 GLU A N 1
ATOM 1643 C CA . GLU A 1 210 ? -16.617 -0.279 35.055 1.00 48.53 210 GLU A CA 1
ATOM 1644 C C . GLU A 1 210 ? -17.850 0.532 35.496 1.00 48.53 210 GLU A C 1
ATOM 1646 O O . GLU A 1 210 ? -17.889 1.000 36.632 1.00 48.53 210 GLU A O 1
ATOM 1651 N N . ASN A 1 211 ? -18.878 0.667 34.650 1.00 42.75 211 ASN A N 1
ATOM 1652 C CA . ASN A 1 211 ? -20.104 1.404 34.980 1.00 42.75 211 ASN A CA 1
ATOM 1653 C C . ASN A 1 211 ? -21.258 0.452 35.325 1.00 42.75 211 ASN A C 1
ATOM 1655 O O . ASN A 1 211 ? -22.220 0.310 34.566 1.00 42.75 211 ASN A O 1
ATOM 1659 N N . GLY A 1 212 ? -21.171 -0.180 36.496 1.00 43.53 212 GLY A N 1
ATOM 1660 C CA . GLY A 1 212 ? -22.332 -0.789 37.141 1.00 43.53 212 GLY A CA 1
ATOM 1661 C C . GLY A 1 212 ? -23.396 0.275 37.439 1.00 43.53 212 GLY A C 1
ATOM 1662 O O . GLY A 1 212 ? -23.149 1.190 38.213 1.00 43.53 212 GLY A O 1
ATOM 1663 N N . GLU A 1 213 ? -24.556 0.124 36.798 1.00 43.28 213 GLU A N 1
ATOM 1664 C CA . GLU A 1 213 ? -25.806 0.883 36.958 1.00 43.28 213 GLU A CA 1
ATOM 1665 C C . GLU A 1 213 ? -25.792 2.392 36.612 1.00 43.28 213 GLU A C 1
ATOM 1667 O O . GLU A 1 213 ? -25.236 3.249 37.290 1.00 43.28 213 GLU A O 1
ATOM 1672 N N . ASN A 1 214 ? -26.563 2.715 35.564 1.00 41.06 214 ASN A N 1
ATOM 1673 C CA . ASN A 1 214 ? -27.094 4.034 35.202 1.00 41.06 214 ASN A CA 1
ATOM 1674 C C . ASN A 1 214 ? -26.107 5.128 34.757 1.00 41.06 214 ASN A C 1
ATOM 1676 O O . ASN A 1 214 ? -25.884 6.125 35.437 1.00 41.06 214 ASN A O 1
ATOM 1680 N N . SER A 1 215 ? -25.711 5.081 33.483 1.00 35.53 215 SER A N 1
ATOM 1681 C CA . SER A 1 215 ? -25.609 6.313 32.689 1.00 35.53 215 SER A CA 1
ATOM 1682 C C . SER A 1 215 ? -25.877 6.045 31.207 1.00 35.53 215 SER A C 1
ATOM 1684 O O . SER A 1 215 ? -25.527 4.997 30.666 1.00 35.53 215 SER A O 1
ATOM 1686 N N . LYS A 1 216 ? -26.566 6.990 30.552 1.00 38.03 216 LYS A N 1
ATOM 1687 C CA . LYS A 1 216 ? -26.826 6.985 29.106 1.00 38.03 216 LYS A CA 1
ATOM 1688 C C . LYS A 1 216 ? -25.510 6.753 28.364 1.00 38.03 216 LYS A C 1
ATOM 1690 O O . LYS A 1 216 ? -24.611 7.585 28.428 1.00 38.03 216 LYS A O 1
ATOM 1695 N N . VAL A 1 217 ? -25.424 5.633 27.652 1.00 35.28 217 VAL A N 1
ATOM 1696 C CA . VAL A 1 217 ? -24.297 5.307 26.777 1.00 35.28 217 VAL A CA 1
ATOM 1697 C C . VAL A 1 217 ? -24.227 6.360 25.671 1.00 35.28 217 VAL A C 1
ATOM 1699 O O . VAL A 1 217 ? -24.979 6.308 24.696 1.00 35.28 217 VAL A O 1
ATOM 1702 N N . ASP A 1 218 ? -23.325 7.328 25.823 1.00 32.28 218 ASP A N 1
ATOM 1703 C CA . ASP A 1 218 ? -22.915 8.211 24.737 1.00 32.28 218 ASP A CA 1
ATOM 1704 C C . ASP A 1 218 ? -22.213 7.361 23.671 1.00 32.28 218 ASP A C 1
ATOM 1706 O O . ASP A 1 218 ? -21.028 7.039 23.775 1.00 32.28 218 ASP A O 1
ATOM 1710 N N . LYS A 1 219 ? -22.950 7.002 22.615 1.00 39.75 219 LYS A N 1
ATOM 1711 C CA . LYS A 1 219 ? -22.505 6.192 21.461 1.00 39.75 219 LYS A CA 1
ATOM 1712 C C . LYS A 1 219 ? -21.375 6.821 20.615 1.00 39.75 219 LYS A C 1
ATOM 1714 O O . LYS A 1 219 ? -21.130 6.375 19.502 1.00 39.75 219 LYS A O 1
ATOM 1719 N N . ASN A 1 220 ? -20.688 7.855 21.106 1.00 38.59 220 ASN A N 1
ATOM 1720 C CA . ASN A 1 220 ? -19.778 8.696 20.319 1.00 38.59 220 ASN A CA 1
ATOM 1721 C C . ASN A 1 220 ? -18.319 8.730 20.803 1.00 38.59 220 ASN A C 1
ATOM 1723 O O . ASN A 1 220 ? -17.525 9.503 20.259 1.00 38.59 220 ASN A O 1
ATOM 1727 N N . LYS A 1 221 ? -17.908 7.901 21.771 1.00 44.38 221 LYS A N 1
ATOM 1728 C CA . LYS A 1 221 ? -16.474 7.740 22.065 1.00 44.38 221 LYS A CA 1
ATOM 1729 C C . LYS A 1 221 ? -15.830 6.854 20.995 1.00 44.38 221 LYS A C 1
ATOM 1731 O O . LYS A 1 221 ? -15.680 5.657 21.177 1.00 44.38 221 LYS A O 1
ATOM 1736 N N . LYS A 1 222 ? -15.479 7.465 19.857 1.00 53.25 222 LYS A N 1
ATOM 1737 C CA . LYS A 1 222 ? -14.556 6.872 18.881 1.00 53.25 222 LYS A CA 1
ATOM 1738 C C . LYS A 1 222 ? -13.250 6.551 19.607 1.00 53.25 222 LYS A C 1
ATOM 1740 O O . LYS A 1 222 ? -12.688 7.459 20.234 1.00 53.25 222 LYS A O 1
ATOM 1745 N N . ALA A 1 223 ? -12.781 5.304 19.486 1.00 56.75 223 ALA A N 1
ATOM 1746 C CA . ALA A 1 223 ? -11.416 4.907 19.835 1.00 56.75 223 ALA A CA 1
ATOM 1747 C C . ALA A 1 223 ? -10.475 6.010 19.352 1.00 56.75 223 ALA A C 1
ATOM 1749 O O . ALA A 1 223 ? -10.711 6.525 18.262 1.00 56.75 223 ALA A O 1
ATOM 1750 N N . GLY A 1 224 ? -9.509 6.438 20.171 1.00 67.38 224 GLY A N 1
ATOM 1751 C CA . GLY A 1 224 ? -8.785 7.722 20.091 1.00 67.38 224 GLY A CA 1
ATOM 1752 C C . GLY A 1 224 ? -8.027 8.067 18.792 1.00 67.38 224 GLY A C 1
ATOM 1753 O O . GLY A 1 224 ? -6.860 8.439 18.845 1.00 67.38 224 GLY A O 1
ATOM 1754 N N . LEU A 1 225 ? -8.681 7.979 17.642 1.00 81.56 225 LEU A N 1
ATOM 1755 C CA . LEU A 1 225 ? -8.227 8.200 16.284 1.00 81.56 225 LEU A CA 1
ATOM 1756 C C . LEU A 1 225 ? -8.108 9.695 15.994 1.00 81.56 225 LEU A C 1
ATOM 1758 O O . LEU A 1 225 ? -8.776 10.537 16.596 1.00 81.56 225 LEU A O 1
ATOM 1762 N N . GLY A 1 226 ? -7.270 10.019 15.015 1.00 84.50 226 GLY A N 1
ATOM 1763 C CA . GLY A 1 226 ? -7.187 11.370 14.484 1.00 84.50 226 GLY A CA 1
ATOM 1764 C C . GLY A 1 226 ? -8.454 11.773 13.732 1.00 84.50 226 GLY A C 1
ATOM 1765 O O . GLY A 1 226 ? -9.270 10.940 13.331 1.00 84.50 226 GLY A O 1
ATOM 1766 N N . GLU A 1 227 ? -8.628 13.074 13.517 1.00 86.31 227 GLU A N 1
ATOM 1767 C CA . GLU A 1 227 ? -9.792 13.619 12.815 1.00 86.31 227 GLU A CA 1
ATOM 1768 C C . GLU A 1 227 ? -9.893 13.085 11.377 1.00 86.31 227 GLU A C 1
ATOM 1770 O O . GLU A 1 227 ? -10.973 12.699 10.926 1.00 86.31 227 GLU A O 1
ATOM 1775 N N . GLY A 1 228 ? -8.770 13.048 10.653 1.00 86.88 228 GLY A N 1
ATOM 1776 C CA . GLY A 1 228 ? -8.749 12.570 9.274 1.00 86.88 228 GLY A CA 1
ATOM 1777 C C . GLY A 1 228 ? -8.940 11.059 9.188 1.00 86.88 228 GLY A C 1
ATOM 1778 O O . GLY A 1 228 ? -9.786 10.603 8.420 1.00 86.88 228 GLY A O 1
ATOM 1779 N N . THR A 1 229 ? -8.242 10.280 10.022 1.00 88.75 229 THR A N 1
ATOM 1780 C CA . THR A 1 229 ? -8.440 8.821 10.059 1.00 88.75 229 THR A CA 1
ATOM 1781 C C . THR A 1 229 ? -9.864 8.446 10.475 1.00 88.75 229 THR A C 1
ATOM 1783 O O . THR A 1 229 ? -10.443 7.540 9.888 1.00 88.75 229 THR A O 1
ATOM 1786 N N . SER A 1 230 ? -10.489 9.201 11.385 1.00 87.62 230 SER A N 1
ATOM 1787 C CA . SER A 1 230 ? -11.895 9.014 11.778 1.00 87.62 230 SER A CA 1
ATOM 1788 C C . SER A 1 230 ? -12.895 9.257 10.644 1.00 87.62 230 SER A C 1
ATOM 1790 O O . SER A 1 230 ? -13.965 8.644 10.643 1.00 87.62 230 SER A O 1
ATOM 1792 N N . LYS A 1 231 ? -12.595 10.182 9.719 1.00 89.81 231 LYS A N 1
ATOM 1793 C CA . LYS A 1 231 ? -13.415 10.433 8.521 1.00 89.81 231 LYS A CA 1
ATOM 1794 C C . LYS A 1 231 ? -13.228 9.317 7.497 1.00 89.81 231 LYS A C 1
ATOM 1796 O O . LYS A 1 231 ? -14.217 8.812 6.983 1.00 89.81 231 LYS A O 1
ATOM 1801 N N . ILE A 1 232 ? -11.986 8.888 7.258 1.00 89.81 232 ILE A N 1
ATOM 1802 C CA . ILE A 1 232 ? -11.691 7.770 6.348 1.00 89.81 232 ILE A CA 1
ATOM 1803 C C . ILE A 1 232 ? -12.336 6.473 6.846 1.00 89.81 232 ILE A C 1
ATOM 1805 O O . ILE A 1 232 ? -12.973 5.779 6.061 1.00 89.81 232 ILE A O 1
ATOM 1809 N N . LEU A 1 233 ? -12.254 6.176 8.145 1.00 88.00 233 LEU A N 1
ATOM 1810 C CA . LEU A 1 233 ? -12.910 5.004 8.725 1.00 88.00 233 LEU A CA 1
ATOM 1811 C C . LEU A 1 233 ? -14.427 5.033 8.504 1.00 88.00 233 LEU A C 1
ATOM 1813 O O . LEU A 1 233 ? -15.010 4.010 8.164 1.00 88.00 233 LEU A O 1
ATOM 1817 N N . ALA A 1 234 ? -15.064 6.199 8.649 1.00 86.94 234 ALA A N 1
ATOM 1818 C CA . ALA A 1 234 ? -16.493 6.341 8.376 1.00 86.94 234 ALA A CA 1
ATOM 1819 C C . ALA A 1 234 ? -16.830 6.052 6.902 1.00 86.94 234 ALA A C 1
ATOM 1821 O O . ALA A 1 234 ? -17.798 5.346 6.642 1.00 86.94 234 ALA A O 1
ATOM 1822 N N . LEU A 1 235 ? -16.003 6.520 5.959 1.00 87.31 235 LEU A N 1
ATOM 1823 C CA . LEU A 1 235 ? -16.163 6.220 4.529 1.00 87.31 235 LEU A CA 1
ATOM 1824 C C . LEU A 1 235 ? -16.010 4.724 4.227 1.00 87.31 235 LEU A C 1
ATOM 1826 O O . LEU A 1 235 ? -16.750 4.182 3.411 1.00 87.31 235 LEU A O 1
ATOM 1830 N N . ILE A 1 236 ? -15.061 4.053 4.887 1.00 85.31 236 ILE A N 1
ATOM 1831 C CA . ILE A 1 236 ? -14.876 2.602 4.764 1.00 85.31 236 ILE A CA 1
ATOM 1832 C C . ILE A 1 236 ? -16.110 1.868 5.309 1.00 85.31 236 ILE A C 1
ATOM 1834 O O . ILE A 1 236 ? -16.646 0.997 4.631 1.00 85.31 236 ILE A O 1
ATOM 1838 N N . LYS A 1 237 ? -16.605 2.248 6.496 1.00 84.06 237 LYS A N 1
ATOM 1839 C CA . LYS A 1 237 ? -17.810 1.653 7.102 1.00 84.06 237 LYS A CA 1
ATOM 1840 C C . LYS A 1 237 ? -19.047 1.838 6.211 1.00 84.06 237 LYS A C 1
ATOM 1842 O O . LYS A 1 237 ? -19.746 0.863 5.956 1.00 84.06 237 LYS A O 1
ATOM 1847 N N . GLU A 1 238 ? -19.284 3.048 5.699 1.00 83.25 238 GLU A N 1
ATOM 1848 C CA . GLU A 1 238 ? -20.395 3.367 4.782 1.00 83.25 238 GLU A CA 1
ATOM 1849 C C . GLU A 1 238 ? -20.374 2.462 3.545 1.00 83.25 238 GLU A C 1
ATOM 1851 O O . GLU A 1 238 ? -21.385 1.863 3.176 1.00 83.25 238 GLU A O 1
ATOM 1856 N N . ARG A 1 239 ? -19.192 2.311 2.942 1.00 75.44 239 ARG A N 1
ATOM 1857 C CA . ARG A 1 239 ? -18.987 1.470 1.766 1.00 75.44 239 ARG A CA 1
ATOM 1858 C C . ARG A 1 239 ? -19.313 0.005 2.046 1.00 75.44 239 ARG A C 1
ATOM 1860 O O . ARG A 1 239 ? -20.133 -0.576 1.345 1.00 75.44 239 ARG A O 1
ATOM 1867 N N . LEU A 1 240 ? -18.700 -0.573 3.076 1.00 74.75 240 LEU A N 1
ATOM 1868 C CA . LEU A 1 240 ? -18.884 -1.985 3.422 1.00 74.75 240 LEU A CA 1
ATOM 1869 C C . LEU A 1 240 ? -20.332 -2.300 3.820 1.00 74.75 240 LEU A C 1
ATOM 1871 O O . LEU A 1 240 ? -20.806 -3.408 3.603 1.00 74.75 240 LEU A O 1
ATOM 1875 N N . GLN A 1 241 ? -21.052 -1.338 4.403 1.00 70.62 241 GLN A N 1
ATOM 1876 C CA . GLN A 1 241 ? -22.465 -1.495 4.756 1.00 70.62 241 GLN A CA 1
ATOM 1877 C C . GLN A 1 241 ? -23.394 -1.383 3.541 1.00 70.62 241 GLN A C 1
ATOM 1879 O O . GLN A 1 241 ? -24.412 -2.067 3.504 1.00 70.62 241 GLN A O 1
ATOM 1884 N N . SER A 1 242 ? -23.040 -0.582 2.529 1.00 60.38 242 SER A N 1
ATOM 1885 C CA . SER A 1 242 ? -23.827 -0.460 1.291 1.00 60.38 242 SER A CA 1
ATOM 1886 C C . SER A 1 242 ? -23.861 -1.744 0.446 1.00 60.38 242 SER A C 1
ATOM 1888 O O . SER A 1 242 ? -24.776 -1.925 -0.356 1.00 60.38 242 SER A O 1
ATOM 1890 N N . GLU A 1 243 ? -22.902 -2.652 0.660 1.00 56.25 243 GLU A N 1
ATOM 1891 C CA . GLU A 1 243 ? -22.764 -3.917 -0.075 1.00 56.25 243 GLU A CA 1
ATOM 1892 C C . GLU A 1 243 ? -23.396 -5.125 0.659 1.00 56.25 243 GLU A C 1
ATOM 1894 O O . GLU A 1 243 ? -23.564 -6.189 0.062 1.00 56.25 243 GLU A O 1
ATOM 1899 N N . LYS A 1 244 ? -23.845 -4.978 1.919 1.00 56.19 244 LYS A N 1
ATOM 1900 C CA . LYS A 1 244 ? -24.418 -6.084 2.710 1.00 56.19 244 LYS A CA 1
ATOM 1901 C C . LYS A 1 244 ? -25.926 -6.276 2.496 1.00 56.19 244 LYS A C 1
ATOM 1903 O O . LYS A 1 244 ? -26.748 -5.489 2.961 1.00 56.19 244 LYS A O 1
ATOM 1908 N N . LYS A 1 245 ? -26.294 -7.413 1.892 1.00 44.56 245 LYS A N 1
ATOM 1909 C CA . LYS A 1 245 ? -27.600 -8.077 2.050 1.00 44.56 245 LYS A CA 1
ATOM 1910 C C . LYS A 1 245 ? -27.375 -9.422 2.761 1.00 44.56 245 LYS A C 1
ATOM 1912 O O . LYS A 1 245 ? -26.723 -10.286 2.191 1.00 44.56 245 LYS A O 1
ATOM 1917 N N . SER A 1 246 ? -27.989 -9.605 3.932 1.00 47.03 246 SER A N 1
ATOM 1918 C CA . SER A 1 246 ? -28.154 -10.852 4.721 1.00 47.03 246 SER A CA 1
ATOM 1919 C C . SER A 1 246 ? -27.145 -11.194 5.836 1.00 47.03 246 SER A C 1
ATOM 1921 O O . SER A 1 246 ? -25.939 -10.990 5.712 1.00 47.03 246 SER A O 1
ATOM 1923 N N . ASP A 1 247 ? -27.720 -11.723 6.927 1.00 49.28 247 ASP A N 1
ATOM 1924 C CA . ASP A 1 247 ? -27.095 -12.326 8.113 1.00 49.28 247 ASP A CA 1
ATOM 1925 C C . ASP A 1 247 ? -26.637 -13.763 7.812 1.00 49.28 247 ASP A C 1
ATOM 1927 O O . ASP A 1 247 ? -27.468 -14.618 7.499 1.00 49.28 247 ASP A O 1
ATOM 1931 N N . VAL A 1 248 ? -25.338 -14.054 7.942 1.00 45.69 248 VAL A N 1
ATOM 1932 C CA . VAL A 1 248 ? -24.767 -15.418 7.898 1.00 45.69 248 VAL A CA 1
ATOM 1933 C C . VAL A 1 248 ? -23.576 -15.506 8.870 1.00 45.69 248 VAL A C 1
ATOM 1935 O O . VAL A 1 248 ? -22.950 -14.496 9.144 1.00 45.69 248 VAL A O 1
ATOM 1938 N N . ASP A 1 249 ? -23.286 -16.707 9.385 1.00 46.53 249 ASP A N 1
ATOM 1939 C CA . ASP A 1 249 ? -22.225 -17.120 10.332 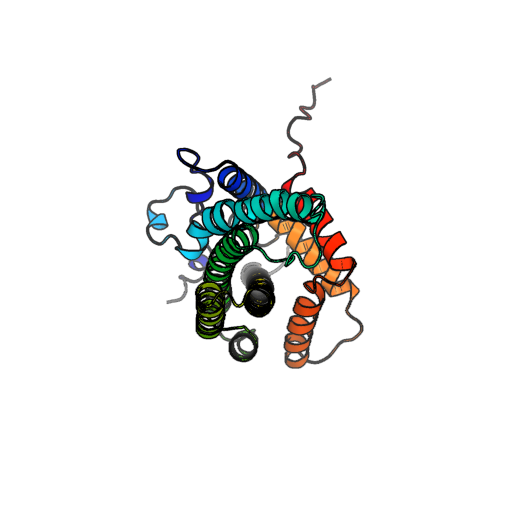1.00 46.53 249 ASP A CA 1
ATOM 1940 C C . ASP A 1 249 ? -20.883 -16.351 10.354 1.00 46.53 249 ASP A C 1
ATOM 1942 O O . ASP A 1 249 ? -20.272 -16.065 9.324 1.00 46.53 249 ASP A O 1
ATOM 1946 N N . ASN A 1 250 ? -20.331 -16.176 11.565 1.00 48.94 250 ASN A N 1
ATOM 1947 C CA . ASN A 1 250 ? -19.132 -15.377 11.891 1.00 48.94 250 ASN A CA 1
ATOM 1948 C C . ASN A 1 250 ? -17.825 -15.753 11.155 1.00 48.94 250 ASN A C 1
ATOM 1950 O O . ASN A 1 250 ? -16.998 -14.876 10.914 1.00 48.94 250 ASN A O 1
ATOM 1954 N N . SER A 1 251 ? -17.607 -17.020 10.778 1.00 46.03 251 SER A N 1
ATOM 1955 C CA . SER A 1 251 ? -16.405 -17.429 10.017 1.00 46.03 251 SER A CA 1
ATOM 1956 C C . SER A 1 251 ? -16.552 -17.145 8.519 1.00 46.03 251 SER A C 1
ATOM 1958 O O . SER A 1 251 ? -15.633 -16.604 7.904 1.00 46.03 251 SER A O 1
ATOM 1960 N N . ARG A 1 252 ? -17.732 -17.428 7.947 1.00 50.47 252 ARG A N 1
ATOM 1961 C CA . ARG A 1 252 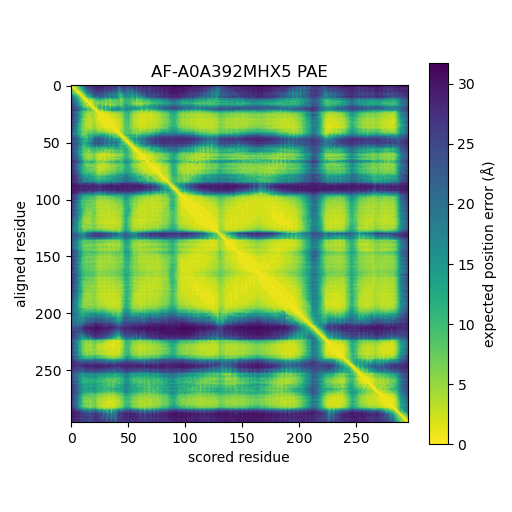? -18.076 -17.040 6.571 1.00 50.47 252 ARG A CA 1
ATOM 1962 C C . ARG A 1 252 ? -18.120 -15.523 6.424 1.00 50.47 252 ARG A C 1
ATOM 1964 O O . ARG A 1 252 ? -17.730 -15.010 5.380 1.00 50.47 252 ARG A O 1
ATOM 1971 N N . LEU A 1 253 ? -18.508 -14.806 7.479 1.00 62.09 253 LEU A N 1
ATOM 1972 C CA . LEU A 1 253 ? -18.423 -13.351 7.555 1.00 62.09 253 LEU A CA 1
ATOM 1973 C C . LEU A 1 253 ? -16.998 -12.842 7.361 1.00 62.09 253 LEU A C 1
ATOM 1975 O O . LEU A 1 253 ? -16.842 -11.823 6.710 1.00 62.09 253 LEU A O 1
ATOM 1979 N N . LEU A 1 254 ? -15.971 -13.523 7.878 1.00 65.38 254 LEU A N 1
ATOM 1980 C CA . LEU A 1 254 ? -14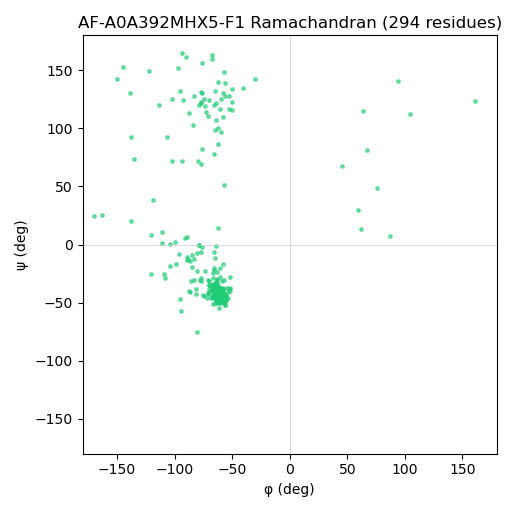.591 -13.039 7.804 1.00 65.38 254 LEU A CA 1
ATOM 1981 C C . LEU A 1 254 ? -13.980 -13.210 6.402 1.00 65.38 254 LEU A C 1
ATOM 1983 O O . LEU A 1 254 ? -13.357 -12.282 5.894 1.00 65.38 254 LEU A O 1
ATOM 1987 N N . GLU A 1 255 ? -14.194 -14.361 5.758 1.00 67.06 255 GLU A N 1
ATOM 1988 C CA . GLU A 1 255 ? -13.791 -14.584 4.358 1.00 67.06 255 GLU A CA 1
ATOM 1989 C C . GLU A 1 255 ? -14.552 -13.651 3.407 1.00 67.06 255 GLU A C 1
ATOM 1991 O O . GLU A 1 255 ? -13.947 -13.019 2.542 1.00 67.06 255 GLU A O 1
ATOM 1996 N N . THR A 1 256 ? -15.863 -13.490 3.624 1.00 71.44 256 THR A N 1
ATOM 1997 C CA . THR A 1 256 ? -16.689 -12.526 2.877 1.00 71.44 256 THR A CA 1
ATOM 1998 C C . THR A 1 256 ? -16.172 -11.106 3.086 1.00 71.44 256 THR A C 1
ATOM 2000 O O . THR A 1 256 ? -16.023 -10.354 2.136 1.00 71.44 256 THR A O 1
ATOM 2003 N N . TRP A 1 257 ? -15.792 -10.755 4.311 1.00 71.75 257 TRP A N 1
ATOM 2004 C CA . TRP A 1 257 ? -15.271 -9.438 4.652 1.00 71.75 257 TRP A CA 1
ATOM 2005 C C . TRP A 1 257 ? -13.917 -9.145 3.993 1.00 71.75 257 TRP A C 1
ATOM 2007 O O . TRP A 1 257 ? -13.713 -8.055 3.459 1.00 71.75 257 TRP A O 1
ATOM 2017 N N . VAL A 1 258 ? -13.004 -10.119 3.954 1.00 73.81 258 VAL A N 1
ATOM 2018 C CA . VAL A 1 258 ? -11.744 -10.008 3.199 1.00 73.81 258 VAL A CA 1
ATOM 2019 C C . VAL A 1 258 ? -12.027 -9.829 1.706 1.00 73.81 258 VAL A C 1
ATOM 2021 O O . VAL A 1 258 ? -11.431 -8.952 1.076 1.00 73.81 258 VAL A O 1
ATOM 2024 N N . ALA A 1 259 ? -12.953 -10.610 1.146 1.00 77.81 259 ALA A N 1
ATOM 2025 C CA . ALA A 1 259 ? -13.348 -10.501 -0.254 1.00 77.81 259 ALA A CA 1
ATOM 2026 C C . ALA A 1 259 ? -13.979 -9.133 -0.574 1.00 77.81 259 ALA A C 1
ATOM 2028 O O . ALA A 1 259 ? -13.623 -8.522 -1.583 1.00 77.81 259 ALA A O 1
ATOM 2029 N N . ASP A 1 260 ? -14.832 -8.607 0.309 1.00 77.19 260 ASP A N 1
ATOM 2030 C CA . ASP A 1 260 ? -15.441 -7.279 0.194 1.00 77.19 260 ASP A CA 1
ATOM 2031 C C . ASP A 1 260 ? -14.365 -6.188 0.183 1.00 77.19 260 ASP A C 1
ATOM 2033 O O . ASP A 1 260 ? -14.387 -5.295 -0.661 1.00 77.19 260 ASP A O 1
ATOM 2037 N N . PHE A 1 261 ? -13.353 -6.287 1.051 1.00 78.00 261 PHE A N 1
ATOM 2038 C CA . PHE A 1 261 ? -12.221 -5.357 1.062 1.00 78.00 261 PHE A CA 1
ATOM 2039 C C . PHE A 1 261 ? -11.347 -5.444 -0.193 1.00 78.00 261 PHE A C 1
ATOM 2041 O O . PHE A 1 261 ? -10.929 -4.416 -0.732 1.00 78.00 261 PHE A O 1
ATOM 2048 N N . GLN A 1 262 ? -11.061 -6.651 -0.680 1.00 74.88 262 GLN A N 1
ATOM 2049 C CA . GLN A 1 262 ? -10.293 -6.837 -1.913 1.00 74.88 262 GLN A CA 1
ATOM 2050 C C . GLN A 1 262 ? -11.068 -6.301 -3.130 1.00 74.88 262 GLN A C 1
ATOM 2052 O O . GLN A 1 262 ? -10.499 -5.618 -3.982 1.00 74.88 262 GLN A O 1
ATOM 2057 N N . SER A 1 263 ? -12.380 -6.539 -3.175 1.00 78.94 263 SER A N 1
ATOM 2058 C CA . SER A 1 263 ? -13.313 -5.989 -4.163 1.00 78.94 263 SER A CA 1
ATOM 2059 C C . SER A 1 263 ? -13.382 -4.461 -4.094 1.00 78.94 263 SER A C 1
ATOM 2061 O O . SER A 1 263 ? -13.333 -3.786 -5.125 1.00 78.94 263 SER A O 1
ATOM 2063 N N . PHE A 1 264 ? -13.454 -3.910 -2.883 1.00 72.19 264 PHE A N 1
ATOM 2064 C CA . PHE A 1 264 ? -13.484 -2.478 -2.608 1.00 72.19 264 PHE A CA 1
ATOM 2065 C C . PHE A 1 264 ? -12.252 -1.756 -3.159 1.00 72.19 264 PHE A C 1
ATOM 2067 O O . PHE A 1 264 ? -12.372 -0.662 -3.715 1.00 72.19 264 PHE A O 1
ATOM 2074 N N . LEU A 1 265 ? -11.084 -2.385 -3.029 1.00 73.25 265 LEU A N 1
ATOM 2075 C CA . LEU A 1 265 ? -9.801 -1.843 -3.461 1.00 73.25 265 LEU A CA 1
ATOM 2076 C C . LEU A 1 265 ? -9.448 -2.192 -4.908 1.00 73.25 265 LEU A C 1
ATOM 2078 O O . LEU A 1 265 ? -8.345 -1.893 -5.357 1.00 73.25 265 LEU A O 1
ATOM 2082 N N . TYR A 1 266 ? -10.347 -2.811 -5.670 1.00 76.44 266 TYR A N 1
ATOM 2083 C CA . TYR A 1 266 ? -10.065 -3.141 -7.060 1.00 76.44 266 TYR A CA 1
ATOM 2084 C C . TYR A 1 266 ? -10.078 -1.885 -7.944 1.00 76.44 266 TYR A C 1
ATOM 2086 O O . TYR A 1 266 ? -11.118 -1.257 -8.149 1.00 76.44 266 TYR A O 1
ATOM 2094 N N . PHE A 1 267 ? -8.916 -1.531 -8.499 1.00 70.31 267 PHE A N 1
ATOM 2095 C CA . PHE A 1 267 ? -8.694 -0.265 -9.207 1.00 70.31 267 PHE A CA 1
ATOM 2096 C C . PHE A 1 267 ? -9.544 -0.085 -10.471 1.00 70.31 267 PHE A C 1
ATOM 2098 O O . PHE A 1 267 ? -9.801 1.049 -10.865 1.00 70.31 267 PHE A O 1
ATOM 2105 N N . ALA A 1 268 ? -10.012 -1.170 -11.096 1.00 72.88 268 ALA A N 1
ATOM 2106 C CA . ALA A 1 268 ? -10.854 -1.070 -12.288 1.00 72.88 268 ALA A CA 1
ATOM 2107 C C . ALA A 1 268 ? -12.333 -0.780 -11.965 1.00 72.88 268 ALA A C 1
ATOM 2109 O O . ALA A 1 268 ? -13.122 -0.538 -12.878 1.00 72.88 268 ALA A O 1
ATOM 2110 N N . LYS A 1 269 ? -12.741 -0.793 -10.685 1.00 76.88 269 LYS A N 1
ATOM 2111 C CA . LYS A 1 269 ? -14.109 -0.431 -10.292 1.00 76.88 269 LYS A CA 1
ATOM 2112 C C . LYS A 1 269 ? -14.249 1.093 -10.177 1.00 76.88 269 LYS A C 1
ATOM 2114 O O . LYS A 1 269 ? -13.525 1.695 -9.383 1.00 76.88 269 LYS A O 1
ATOM 2119 N N . PRO A 1 270 ? -15.244 1.719 -10.840 1.00 73.81 270 PRO A N 1
ATOM 2120 C CA . PRO A 1 270 ? -15.478 3.167 -10.762 1.00 73.81 270 PRO A CA 1
ATOM 2121 C C . PRO A 1 270 ? -15.606 3.688 -9.329 1.00 73.81 270 PRO A C 1
ATOM 2123 O O . PRO A 1 270 ? -15.039 4.723 -8.985 1.00 73.81 270 PRO A O 1
ATOM 2126 N N . GLY A 1 271 ? -16.258 2.914 -8.455 1.00 77.25 271 GLY A N 1
ATOM 2127 C CA . GLY A 1 271 ? -16.415 3.299 -7.059 1.00 77.25 271 GLY A CA 1
ATOM 2128 C C . GLY A 1 271 ? -15.077 3.505 -6.343 1.00 77.25 271 GLY A C 1
ATOM 2129 O O . GLY A 1 271 ? -15.003 4.312 -5.421 1.00 77.25 271 GLY A O 1
ATOM 2130 N N . PHE A 1 272 ? -14.007 2.791 -6.706 1.00 80.94 272 PHE A N 1
ATOM 2131 C CA . PHE A 1 272 ? -12.701 3.000 -6.075 1.00 80.94 272 PHE A CA 1
ATOM 2132 C C . PHE A 1 272 ? -12.164 4.418 -6.340 1.00 80.94 272 PHE A C 1
ATOM 2134 O O . PHE A 1 272 ? -11.687 5.071 -5.413 1.00 80.94 272 PHE A O 1
ATOM 2141 N N . ASN A 1 273 ? -12.341 4.944 -7.555 1.00 83.44 273 ASN A N 1
ATOM 2142 C CA . ASN A 1 273 ? -11.961 6.319 -7.884 1.00 83.44 273 ASN A CA 1
ATOM 2143 C C . ASN A 1 273 ? -12.756 7.348 -7.060 1.00 83.44 273 ASN A C 1
ATOM 2145 O O . ASN A 1 273 ? -12.169 8.264 -6.485 1.00 83.44 273 ASN A O 1
ATOM 2149 N N . ASP A 1 274 ? -14.068 7.154 -6.909 1.00 85.50 274 ASP A N 1
ATOM 2150 C CA . ASP A 1 274 ? -14.900 8.029 -6.070 1.00 85.50 274 ASP A CA 1
ATOM 2151 C C . ASP A 1 274 ? -14.437 8.024 -4.607 1.00 85.50 274 ASP A C 1
ATOM 2153 O O . ASP A 1 274 ? -14.420 9.057 -3.934 1.00 85.50 274 ASP A O 1
ATOM 2157 N N . PHE A 1 275 ? -14.011 6.863 -4.102 1.00 85.44 275 PHE A N 1
ATOM 2158 C CA . PHE A 1 275 ? -13.438 6.751 -2.764 1.00 85.44 275 PHE A CA 1
ATOM 2159 C C . PHE A 1 275 ? -12.108 7.508 -2.639 1.00 85.44 275 PHE A C 1
ATOM 2161 O O . PHE A 1 275 ? -11.912 8.229 -1.658 1.00 85.44 275 PHE A O 1
ATOM 2168 N N . LEU A 1 276 ? -11.223 7.414 -3.638 1.00 85.88 276 LEU A N 1
ATOM 2169 C CA . LEU A 1 276 ? -9.971 8.175 -3.667 1.00 85.88 276 LEU A CA 1
ATOM 2170 C C . LEU A 1 276 ? -10.208 9.688 -3.686 1.00 85.88 276 LEU A C 1
ATOM 2172 O O . LEU A 1 276 ? -9.499 10.415 -2.989 1.00 85.88 276 LEU A O 1
ATOM 2176 N N . LEU A 1 277 ? -11.217 10.169 -4.419 1.00 88.50 277 LEU A N 1
ATOM 2177 C CA . LEU A 1 277 ? -11.601 11.585 -4.416 1.00 88.50 277 LEU A CA 1
ATOM 2178 C C . LEU A 1 277 ? -12.061 12.037 -3.024 1.00 88.50 277 LEU A C 1
ATOM 2180 O O . LEU A 1 277 ? -11.591 13.058 -2.523 1.00 88.50 277 LEU A O 1
ATOM 2184 N N . LYS A 1 278 ? -12.877 11.232 -2.332 1.00 90.00 278 LYS A N 1
ATOM 2185 C CA . LYS A 1 278 ? -13.272 11.524 -0.945 1.00 90.00 278 LYS A CA 1
ATOM 2186 C C . LYS A 1 278 ? -12.074 11.518 0.018 1.00 90.00 278 LYS A C 1
ATOM 2188 O O . LYS A 1 278 ? -11.993 12.378 0.895 1.00 90.00 278 LYS A O 1
ATOM 2193 N N . ILE A 1 279 ? -11.117 10.591 -0.133 1.00 87.88 279 ILE A N 1
ATOM 2194 C CA . ILE A 1 279 ? -9.862 10.614 0.648 1.00 87.88 279 ILE A CA 1
ATOM 2195 C C . ILE A 1 279 ? -9.085 11.898 0.366 1.00 87.88 279 ILE A C 1
ATOM 2197 O O . ILE A 1 279 ? -8.611 12.542 1.306 1.00 87.88 279 ILE A O 1
ATOM 2201 N N . LYS A 1 280 ? -8.954 12.273 -0.911 1.00 89.25 280 LYS A N 1
ATOM 2202 C CA . LYS A 1 280 ? -8.269 13.495 -1.334 1.00 89.25 280 LYS A CA 1
ATOM 2203 C C . LYS A 1 280 ? -8.872 14.713 -0.640 1.00 89.25 280 LYS A C 1
ATOM 2205 O O . LYS A 1 280 ? -8.134 15.473 -0.018 1.00 89.25 280 LYS A O 1
ATOM 2210 N N . ASP A 1 281 ? -10.195 14.830 -0.613 1.00 89.38 281 ASP A N 1
ATOM 2211 C CA . ASP A 1 281 ? -10.888 15.906 0.100 1.00 89.38 281 ASP A CA 1
ATOM 2212 C C . ASP A 1 281 ? -10.586 15.896 1.605 1.00 89.38 281 ASP A C 1
ATOM 2214 O O . ASP A 1 281 ? -10.355 16.947 2.215 1.00 89.38 281 ASP A O 1
ATOM 2218 N N . VAL A 1 282 ? -10.509 14.721 2.238 1.00 87.88 282 VAL A N 1
ATOM 2219 C CA . VAL A 1 282 ? -10.117 14.616 3.653 1.00 87.88 282 VAL A CA 1
ATOM 2220 C C . VAL A 1 282 ? -8.696 15.134 3.871 1.00 87.88 282 VAL A C 1
ATOM 2222 O O . VAL A 1 282 ? -8.480 15.890 4.819 1.00 87.88 282 VAL A O 1
ATOM 2225 N N . VAL A 1 283 ? -7.734 14.799 3.008 1.00 85.88 283 VAL A N 1
ATOM 2226 C CA . VAL A 1 283 ? -6.324 15.193 3.184 1.00 85.88 283 VAL A CA 1
ATOM 2227 C C . VAL A 1 283 ? -5.999 16.591 2.648 1.00 85.88 283 VAL A C 1
ATOM 2229 O O . VAL A 1 283 ? -5.105 17.239 3.185 1.00 85.88 283 VAL A O 1
ATOM 2232 N N . GLU A 1 284 ? -6.809 17.163 1.757 1.00 85.56 284 GLU A N 1
ATOM 2233 C CA . GLU A 1 284 ? -6.613 18.512 1.189 1.00 85.56 284 GLU A CA 1
ATOM 2234 C C . GLU A 1 284 ? -7.546 19.589 1.768 1.00 85.56 284 GLU A C 1
ATOM 2236 O O . GLU A 1 284 ? -7.214 20.771 1.729 1.00 85.56 284 GLU A O 1
ATOM 2241 N N . SER A 1 285 ? -8.660 19.215 2.409 1.00 78.06 285 SER A N 1
ATOM 2242 C CA . SER A 1 285 ? -9.558 20.165 3.094 1.00 78.06 285 SER A CA 1
ATOM 2243 C C . SER A 1 285 ? -8.815 21.115 4.043 1.00 78.06 285 SER A C 1
ATOM 2245 O O . SER A 1 285 ? -8.146 20.698 4.989 1.00 78.06 285 SER A O 1
ATOM 2247 N N . ARG A 1 286 ? -8.928 22.429 3.851 1.00 57.78 286 ARG A N 1
ATOM 2248 C CA . ARG A 1 286 ? -8.364 23.363 4.833 1.00 57.78 286 ARG A CA 1
ATOM 2249 C C . ARG A 1 286 ? -9.034 23.117 6.184 1.00 57.78 286 ARG A C 1
ATOM 2251 O O . ARG A 1 286 ? -10.262 23.144 6.280 1.00 57.78 286 ARG A O 1
ATOM 2258 N N . SER A 1 287 ? -8.236 22.873 7.222 1.00 49.16 287 SER A N 1
ATOM 2259 C CA . SER A 1 287 ? -8.725 22.850 8.599 1.00 49.16 287 SER A CA 1
ATOM 2260 C C . SER A 1 287 ? -9.477 24.159 8.836 1.00 49.16 287 SER A C 1
ATOM 2262 O O . SER A 1 287 ? -8.881 25.229 8.725 1.00 49.16 287 SER A O 1
ATOM 2264 N N . ARG A 1 288 ? -10.787 24.096 9.106 1.00 42.62 288 ARG A N 1
ATOM 2265 C CA . ARG A 1 288 ? -11.621 25.269 9.411 1.00 42.62 288 ARG A CA 1
ATOM 2266 C C . ARG A 1 288 ? -11.171 25.883 10.744 1.00 42.62 288 ARG A C 1
ATOM 2268 O O . ARG A 1 288 ? -11.789 25.665 11.776 1.00 42.62 288 ARG A O 1
ATOM 2275 N N . ARG A 1 289 ? -10.067 26.625 10.740 1.00 43.22 289 ARG A N 1
ATOM 2276 C CA . ARG A 1 289 ? -9.615 27.489 11.836 1.00 43.22 289 ARG A CA 1
ATOM 2277 C C . ARG A 1 289 ? -9.154 28.827 11.264 1.00 43.22 289 ARG A C 1
ATOM 2279 O O . ARG A 1 289 ? -7.968 29.109 11.199 1.00 43.22 289 ARG A O 1
ATOM 2286 N N . SER A 1 290 ? -10.132 29.630 10.852 1.00 43.47 290 SER A N 1
ATOM 2287 C CA . SER A 1 290 ? -10.094 31.098 10.965 1.00 43.47 290 SER A CA 1
ATOM 2288 C C . SER A 1 290 ? -11.475 31.753 10.798 1.00 43.47 290 SER A C 1
ATOM 2290 O O . SER A 1 290 ? -11.559 32.934 10.485 1.00 43.47 290 SER A O 1
ATOM 2292 N N . GLN A 1 291 ? -12.581 31.051 11.085 1.00 39.91 291 GLN A N 1
ATOM 2293 C CA . GLN A 1 291 ? -13.791 31.759 11.523 1.00 39.91 291 GLN A CA 1
ATOM 2294 C C . GLN A 1 291 ? -13.614 32.100 13.004 1.00 39.91 291 GLN A C 1
ATOM 2296 O O . GLN A 1 291 ? -14.206 31.487 13.890 1.00 39.91 291 GLN A O 1
ATOM 2301 N N . LEU A 1 292 ? -12.725 33.063 13.262 1.00 34.69 292 LEU A N 1
ATOM 2302 C CA . LEU A 1 292 ? -12.798 33.878 14.464 1.00 34.69 292 LEU A CA 1
ATOM 2303 C C . LEU A 1 292 ? -14.176 34.543 14.425 1.00 34.69 292 LEU A C 1
ATOM 2305 O O . LEU A 1 292 ? -14.451 35.366 13.553 1.00 34.69 292 LEU A O 1
ATOM 2309 N N . LYS A 1 293 ? -15.073 34.127 15.321 1.00 42.22 293 LYS A N 1
ATOM 2310 C CA . LYS A 1 293 ? -16.300 34.874 15.584 1.00 42.22 293 LYS A CA 1
ATOM 2311 C C . LYS A 1 293 ? -15.868 36.212 16.173 1.00 42.22 293 LYS A C 1
ATOM 2313 O O . LYS A 1 293 ? -15.403 36.252 17.308 1.00 42.22 293 LYS A O 1
ATOM 2318 N N . ILE A 1 294 ? -15.982 37.273 15.385 1.00 37.78 294 ILE A N 1
ATOM 2319 C CA . ILE A 1 294 ? -15.895 38.643 15.887 1.00 37.78 294 ILE A CA 1
ATOM 2320 C C . ILE A 1 294 ? -17.101 38.816 16.830 1.00 37.78 294 ILE A C 1
ATOM 2322 O O . ILE A 1 294 ? -18.226 38.545 16.393 1.00 37.78 294 ILE A O 1
ATOM 2326 N N . PRO A 1 295 ? -16.908 39.160 18.116 1.00 50.09 295 PRO A N 1
ATOM 2327 C CA . PRO A 1 295 ? -18.025 39.473 18.999 1.00 50.09 295 PRO A CA 1
ATOM 2328 C C . PRO A 1 295 ? -18.756 40.708 18.461 1.00 50.09 295 PRO A C 1
ATOM 2330 O O . PRO A 1 295 ? -18.108 41.624 17.957 1.00 50.09 295 PRO A O 1
ATOM 2333 N N . LYS A 1 296 ? -20.090 40.691 18.533 1.00 42.22 296 LYS A N 1
ATOM 2334 C CA . LYS A 1 296 ? -20.928 41.857 18.228 1.00 42.22 296 LYS A CA 1
ATOM 2335 C C . LYS A 1 296 ? -20.717 42.960 19.253 1.00 42.22 296 LYS A C 1
ATOM 2337 O O . LYS A 1 296 ? -20.556 42.600 20.441 1.00 42.22 296 LYS A O 1
#

Organism: NCBI:txid97028

Radius of gyration: 22.48 Å; Cα contacts (8 Å, |Δi|>4): 265; chains: 1; bounding box: 48×60×78 Å

Foldseek 3Di:
DPDDPVPLQQDAELVLLVDDPPDDPQLVLQSLLVCLQQAQFPSYDYDDPVCPPHDPLRSCRSVLRRVQPPVLVVVLVVPLVCLVPPPPPDPDDDSDDLVNLVSLLSNLVSLLVLLVSLLVLLQVLQVSQDCDQCVVLNVCCVVPQDDNVNSVVLNVVLVVCSVVVVRVVSVVSSVVSNVNSLSSNLSSVLSNLVSQVSQVVVVVVVCVVVDDDDDDPPPPPRNRTRPLNVQLSVVVVVQLVVPDDDDDDPSVCSVVSSVSSVVCSDPVDPNVVVSVVSSVCSSVPDDPPDPPPDDD

pLDDT: mean 72.99, std 18.52, range [25.38, 96.94]

Solvent-accessible surface area (backbone atoms only — not comparable to full-atom values): 16957 Å² total; per-residue (Å²): 146,86,88,72,75,89,65,76,70,68,61,53,48,51,62,61,51,73,64,63,89,93,60,53,76,45,22,51,51,41,18,52,38,50,52,51,28,48,37,86,28,68,32,53,54,76,93,51,90,77,46,84,69,48,49,66,60,58,53,44,46,34,52,41,52,5,58,32,42,52,45,41,51,48,53,46,63,64,43,53,60,52,66,73,67,49,86,72,87,57,93,84,72,66,92,70,41,69,75,58,49,53,51,52,51,53,37,44,56,27,46,46,55,41,26,50,38,30,43,51,47,18,53,50,31,50,73,70,43,68,78,80,87,54,51,66,56,54,55,50,44,70,73,70,44,69,47,68,67,55,49,53,52,45,50,51,51,29,51,49,27,53,74,71,65,40,50,72,62,20,55,51,38,47,53,51,47,50,53,45,28,51,50,18,48,45,44,25,51,52,25,49,50,53,38,50,53,55,49,44,53,50,53,53,53,52,51,59,71,71,56,75,80,88,74,86,80,71,92,71,79,66,64,51,53,10,62,33,46,52,51,52,52,48,54,52,51,55,52,62,56,76,72,65,81,85,93,69,61,77,68,63,42,50,59,50,47,53,49,50,50,53,59,54,67,31,79,90,41,70,67,34,56,58,50,50,53,54,50,47,49,58,62,63,52,76,78,93,77,77,84,71,78,76,81,129

Nearest PDB structures (foldseek):
  8xql-assembly1_R  TM=4.126E-01  e=9.860E-01  Clostridium perfringens
  1ogk-assembly2_D  TM=1.910E-01  e=4.264E-02  Trypanosoma cruzi
  3o43-assembly1_A  TM=2.756E-01  e=9.860E-01  synthetic construct
  7sel-assembly1_A  TM=2.715E-01  e=2.259E+00  Escherichia coli

Sequence (296 aa):
GLLTWPRRFRVADVTDFYLTDSRSKEEVGVAAYMKKLLNNSKLVVKNSCEASKADATVLNIVTAHGMMMREKAKLLHSRIPVDLNSDHNLGKAELLNEPVCCELFSLATALRLLGQCSFARARRNLLSIGSDNLKGLGEIFQKECPTDASLVSNFNESFKLYSDRVYDKFAHEINVLFSLVWKIVAWELVSAYALIEAAELNEMIGNVLENGENSKVDKNKKAGLGEGTSKILALIKERLQSEKKSDVDNSRLLETWVADFQSFLYFAKPGFNDFLLKIKDVVESRSRRSQLKIPK